Protein AF-A0A4Y5T3M4-F1 (afdb_monomer_lite)

Foldseek 3Di:
DKKKFWDDDPDPDDIDMDMDDDDPDDDDLVRVVVVCVVVVHPRDDDDPQPLVVLCVRQPVVPPVDHGHDNVRIDDPDPDDSVVSVDDDPVRLVVLVVVLLVVCVVVLQQDPVVSLVVCVVVVVVSNNCSCPPNCVPVSNVSSPVSNVVVVVVVVVVLDDLVVLLVQLQVCVVVVHDLVCSCVVNVHDSVSSVVSPPDDDDPPPPDPPPPPDDDDDD

pLDDT: mean 83.45, std 15.21, range [36.41, 97.31]

Sequence (216 aa):
MIFSVKIIFGHDKKAHWHVILLFDGKKSYEQVKELTDTINAPIPQKTANTKGLVRYLIHMDNPEKYQYKRDEIVCHSGADVGEYFALSSSSRRAVLWEIVEFIKENEIDNFSDFIGFCLETDNRDWFDVAMNHNTLAINKLLDSIYQKHKKDRDEKNGSFEEKVAKVKEMRSRGVKWAIIADTLGISLATAKRYFKIVGHLRAARDTAFFNKGDLL

Structure (mmCIF, N/CA/C/O backbone):
data_AF-A0A4Y5T3M4-F1
#
_entry.id   AF-A0A4Y5T3M4-F1
#
loop_
_atom_site.group_PDB
_atom_site.id
_atom_site.type_symbol
_atom_site.label_atom_id
_atom_site.label_alt_id
_atom_site.label_comp_id
_atom_site.label_asym_id
_atom_site.label_entity_id
_atom_site.label_seq_id
_atom_site.pdbx_PDB_ins_code
_atom_site.Cartn_x
_atom_site.Cartn_y
_atom_site.Cartn_z
_atom_site.occupancy
_atom_site.B_iso_or_equiv
_atom_site.auth_seq_id
_atom_site.auth_comp_id
_atom_site.auth_asym_id
_atom_site.auth_atom_id
_atom_site.pdbx_PDB_model_num
ATOM 1 N N . MET A 1 1 ? 19.433 -8.361 -16.944 1.00 65.56 1 MET A N 1
ATOM 2 C CA . MET A 1 1 ? 17.971 -8.537 -17.123 1.00 65.56 1 MET A CA 1
ATOM 3 C C . MET A 1 1 ? 17.512 -7.738 -18.343 1.00 65.56 1 MET A C 1
ATOM 5 O O . MET A 1 1 ? 18.131 -6.723 -18.639 1.00 65.56 1 MET A O 1
ATOM 9 N N . ILE A 1 2 ? 16.499 -8.182 -19.094 1.00 71.19 2 ILE A N 1
ATOM 10 C CA . ILE A 1 2 ? 16.029 -7.465 -20.300 1.00 71.19 2 ILE A CA 1
ATOM 11 C C . ILE A 1 2 ? 14.498 -7.410 -20.303 1.00 71.19 2 ILE A C 1
ATOM 13 O O . ILE A 1 2 ? 13.853 -8.435 -20.094 1.00 71.19 2 ILE A O 1
ATOM 17 N N . PHE A 1 3 ? 13.932 -6.236 -20.590 1.00 70.56 3 PHE A N 1
ATOM 18 C CA . PHE A 1 3 ? 12.515 -6.080 -20.936 1.00 70.56 3 PHE A CA 1
ATOM 19 C C . PHE A 1 3 ? 12.380 -5.733 -22.412 1.00 70.56 3 PHE A C 1
ATOM 21 O O . PHE A 1 3 ? 13.152 -4.930 -22.936 1.00 70.56 3 PHE A O 1
ATOM 28 N N . SER A 1 4 ? 11.380 -6.292 -23.082 1.00 71.69 4 SER A N 1
ATOM 29 C CA . SER A 1 4 ? 11.068 -5.941 -24.464 1.00 71.69 4 SER A CA 1
ATOM 30 C C . SER A 1 4 ? 9.568 -5.926 -24.690 1.00 71.69 4 SER A C 1
ATOM 32 O O . SER A 1 4 ? 8.882 -6.854 -24.279 1.00 71.69 4 SER A O 1
ATOM 34 N N . VAL A 1 5 ? 9.072 -4.921 -25.400 1.00 71.06 5 VAL A N 1
ATOM 35 C CA . VAL A 1 5 ? 7.702 -4.905 -25.920 1.00 71.06 5 VAL A CA 1
ATOM 36 C C . VAL A 1 5 ? 7.761 -4.672 -27.421 1.00 71.06 5 VAL A C 1
ATOM 38 O O . VAL A 1 5 ? 8.556 -3.856 -27.912 1.00 71.06 5 VAL A O 1
ATOM 41 N N . LYS A 1 6 ? 6.933 -5.401 -28.164 1.00 75.25 6 LYS A N 1
ATOM 42 C CA . LYS A 1 6 ? 6.730 -5.119 -29.580 1.00 75.25 6 LYS A CA 1
ATOM 43 C C . LYS A 1 6 ? 5.695 -4.017 -29.691 1.00 75.25 6 LYS A C 1
ATOM 45 O O . LYS A 1 6 ? 4.564 -4.195 -29.263 1.00 75.25 6 LYS A O 1
ATOM 50 N N . ILE A 1 7 ? 6.067 -2.911 -30.314 1.00 67.94 7 ILE A N 1
ATOM 51 C CA . ILE A 1 7 ? 5.154 -1.806 -30.564 1.00 67.94 7 ILE A CA 1
ATOM 52 C C . ILE A 1 7 ? 4.731 -1.865 -32.032 1.00 67.94 7 ILE A C 1
ATOM 54 O O . ILE A 1 7 ? 5.547 -1.739 -32.953 1.00 67.94 7 ILE A O 1
ATOM 58 N N . ILE A 1 8 ? 3.438 -2.103 -32.249 1.00 61.31 8 ILE A N 1
ATOM 59 C CA . ILE A 1 8 ? 2.814 -2.139 -33.573 1.00 61.31 8 ILE A CA 1
ATOM 60 C C . ILE A 1 8 ? 2.014 -0.849 -33.726 1.00 61.31 8 ILE A C 1
ATOM 62 O O . ILE A 1 8 ? 0.898 -0.727 -33.234 1.00 61.31 8 ILE A O 1
ATOM 66 N N . PHE A 1 9 ? 2.600 0.139 -34.397 1.00 61.78 9 PHE A N 1
ATOM 67 C CA . PHE A 1 9 ? 1.884 1.367 -34.724 1.00 61.78 9 PHE A CA 1
ATOM 68 C C . PHE A 1 9 ? 0.976 1.180 -35.947 1.00 61.78 9 PHE A C 1
ATOM 70 O O . PHE A 1 9 ? 1.255 0.367 -36.828 1.00 61.78 9 PHE A O 1
ATOM 77 N N . GLY A 1 10 ? -0.098 1.972 -36.000 1.00 53.22 10 GLY A N 1
ATOM 78 C CA . GLY A 1 10 ? -0.944 2.112 -37.184 1.00 53.22 10 GLY A CA 1
ATOM 79 C C . GLY A 1 10 ? -0.255 2.844 -38.346 1.00 53.22 10 GLY A C 1
ATOM 80 O O . GLY A 1 10 ? 0.820 3.419 -38.176 1.00 53.22 10 G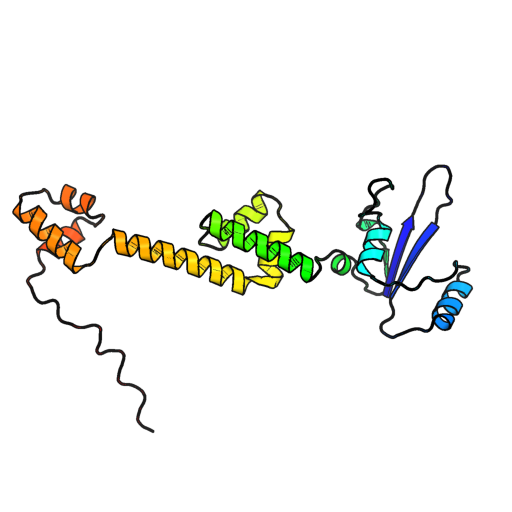LY A O 1
ATOM 81 N N . HIS A 1 11 ? -0.940 2.781 -39.494 1.00 44.28 11 HIS A N 1
ATOM 82 C CA . HIS A 1 11 ? -0.695 3.195 -40.894 1.00 44.28 11 HIS A CA 1
ATOM 83 C C . HIS A 1 11 ? 0.605 3.921 -41.339 1.00 44.28 11 HIS A C 1
ATOM 85 O O . HIS A 1 11 ? 1.000 3.720 -42.483 1.00 44.28 11 HIS A O 1
ATOM 91 N N . ASP A 1 12 ? 1.319 4.673 -40.494 1.00 60.19 12 ASP A N 1
ATOM 92 C CA . ASP A 1 12 ? 2.474 5.501 -40.900 1.00 60.19 12 ASP A CA 1
ATOM 93 C C . ASP A 1 12 ? 3.826 5.093 -40.284 1.00 60.19 12 ASP A C 1
ATOM 95 O O . ASP A 1 12 ? 4.878 5.576 -40.711 1.00 60.19 12 ASP A O 1
ATOM 99 N N . LYS A 1 13 ? 3.856 4.199 -39.284 1.00 72.56 13 LYS A N 1
ATOM 100 C CA . LYS A 1 13 ? 5.112 3.783 -38.626 1.00 72.56 13 LYS A CA 1
ATOM 101 C C . LYS A 1 13 ? 5.356 2.283 -38.735 1.00 72.56 13 LYS A C 1
ATOM 103 O O . LYS A 1 13 ? 4.487 1.472 -38.436 1.00 72.56 13 LYS A O 1
ATOM 108 N N . LYS A 1 14 ? 6.590 1.910 -39.098 1.00 80.31 14 LYS A N 1
ATOM 109 C CA . LYS A 1 14 ? 7.036 0.508 -39.099 1.00 80.31 14 LYS A CA 1
ATOM 110 C C . LYS A 1 14 ? 6.979 -0.066 -37.681 1.00 80.31 14 LYS A C 1
ATOM 112 O O . LYS A 1 14 ? 7.372 0.601 -36.719 1.00 80.31 14 LYS A O 1
ATOM 117 N N . ALA A 1 15 ? 6.537 -1.318 -37.573 1.00 83.94 15 ALA A N 1
ATOM 118 C CA . ALA A 1 15 ? 6.595 -2.067 -36.324 1.00 83.94 15 ALA A CA 1
ATOM 119 C C . ALA A 1 15 ? 8.046 -2.162 -35.832 1.00 83.94 15 ALA A C 1
ATOM 121 O O . ALA A 1 15 ? 8.957 -2.441 -36.615 1.00 83.94 15 ALA A O 1
ATOM 122 N N . HIS A 1 16 ? 8.258 -1.926 -34.542 1.00 86.19 16 HIS A N 1
ATOM 123 C CA . HIS A 1 16 ? 9.578 -1.967 -33.921 1.00 86.19 16 HIS A CA 1
ATOM 124 C C . HIS A 1 16 ? 9.481 -2.432 -32.472 1.00 86.19 16 HIS A C 1
ATOM 126 O O . HIS A 1 16 ? 8.400 -2.519 -31.892 1.00 86.19 16 HIS A O 1
ATOM 132 N N . TRP A 1 17 ? 10.631 -2.749 -31.893 1.00 87.81 17 TRP A N 1
ATOM 133 C CA . TRP A 1 17 ? 10.738 -3.174 -30.507 1.00 87.81 17 TRP A CA 1
ATOM 134 C C . TRP A 1 17 ? 11.325 -2.048 -29.674 1.00 87.81 17 TRP A C 1
ATOM 136 O O . TRP A 1 17 ? 12.325 -1.443 -30.061 1.00 87.81 17 TRP A O 1
ATOM 146 N N . HIS A 1 18 ? 10.730 -1.804 -28.512 1.00 89.12 18 HIS A N 1
ATOM 147 C CA . HIS A 1 18 ? 11.407 -1.076 -27.450 1.00 89.12 18 HIS A CA 1
ATOM 148 C C . HIS A 1 18 ? 12.023 -2.096 -26.501 1.00 89.12 18 HIS A C 1
ATOM 150 O O . HIS A 1 18 ? 11.324 -2.967 -25.982 1.00 89.12 18 HIS A O 1
ATOM 156 N N . VAL A 1 19 ? 13.336 -1.994 -26.306 1.00 90.00 19 VAL A N 1
ATOM 157 C CA . VAL A 1 19 ? 14.115 -2.913 -25.473 1.00 90.00 19 VAL A CA 1
ATOM 158 C C . VAL A 1 19 ? 14.810 -2.114 -24.379 1.00 90.00 19 VAL A C 1
ATOM 160 O O . VAL A 1 19 ? 15.502 -1.137 -24.659 1.00 90.00 19 VAL A O 1
ATOM 163 N N . ILE A 1 20 ? 14.626 -2.535 -23.131 1.00 90.75 20 ILE A N 1
ATOM 164 C CA . ILE A 1 20 ? 15.325 -2.002 -21.964 1.00 90.75 20 ILE A CA 1
ATOM 165 C C . ILE A 1 20 ? 16.352 -3.042 -21.536 1.00 90.75 20 ILE A C 1
ATOM 167 O O . ILE A 1 20 ? 16.001 -4.170 -21.188 1.00 90.75 20 ILE A O 1
ATOM 171 N N . LEU A 1 21 ? 17.620 -2.643 -21.538 1.00 90.25 21 LEU A N 1
ATOM 172 C CA . LEU A 1 21 ? 18.726 -3.459 -21.053 1.00 90.25 21 LEU A CA 1
ATOM 173 C C . LEU A 1 21 ? 19.055 -3.058 -19.614 1.00 90.25 21 LEU A C 1
ATOM 175 O O . LEU A 1 21 ? 19.353 -1.895 -19.340 1.00 90.25 21 LEU A O 1
ATOM 179 N N . LEU A 1 22 ? 19.011 -4.024 -18.701 1.00 88.81 22 LEU A N 1
ATOM 180 C CA . LEU A 1 22 ? 19.353 -3.848 -17.294 1.00 88.81 22 LEU A CA 1
ATOM 181 C C . LEU A 1 22 ? 20.603 -4.655 -16.973 1.00 88.81 22 LEU A C 1
ATOM 183 O O . LEU A 1 22 ? 20.673 -5.860 -17.233 1.00 88.81 22 LEU A O 1
ATOM 187 N N . PHE A 1 23 ? 21.576 -3.983 -16.374 1.00 88.81 23 PHE A N 1
ATOM 188 C CA . PHE A 1 23 ? 22.855 -4.560 -15.991 1.00 88.81 23 PHE A CA 1
ATOM 189 C C . PHE A 1 23 ? 23.035 -4.434 -14.480 1.00 88.81 23 PHE A C 1
ATOM 191 O O . PHE A 1 23 ? 22.759 -3.374 -13.922 1.00 88.81 23 PHE A O 1
ATOM 198 N N . ASP A 1 24 ? 23.548 -5.485 -13.843 1.00 85.31 24 ASP A N 1
ATOM 199 C CA . ASP A 1 24 ? 23.809 -5.490 -12.394 1.00 85.31 24 ASP A CA 1
ATOM 200 C C . ASP A 1 24 ? 24.944 -4.527 -12.015 1.00 85.31 24 ASP A C 1
ATOM 202 O O . ASP A 1 24 ? 24.994 -3.986 -10.913 1.00 85.31 24 ASP A O 1
ATOM 206 N N . GLY A 1 25 ? 25.860 -4.289 -12.956 1.00 86.31 25 GLY A N 1
ATOM 207 C CA . GLY A 1 25 ? 26.970 -3.356 -12.822 1.00 86.31 25 GLY A CA 1
ATOM 208 C C . GLY A 1 25 ? 26.892 -2.215 -13.829 1.00 86.31 25 GLY A C 1
ATOM 209 O O . GLY A 1 25 ? 26.239 -2.306 -14.870 1.00 86.31 25 GLY A O 1
ATOM 210 N N . LYS A 1 26 ? 27.628 -1.137 -13.542 1.00 88.31 26 LYS A N 1
ATOM 211 C CA . LYS A 1 26 ? 27.792 -0.025 -14.483 1.00 88.31 26 LYS A CA 1
ATOM 212 C C . LYS A 1 26 ? 28.391 -0.543 -15.794 1.00 88.31 26 LYS A C 1
ATOM 214 O O . LYS A 1 26 ? 29.398 -1.248 -15.781 1.00 88.31 26 LYS A O 1
ATOM 219 N N . LYS A 1 27 ? 27.787 -0.151 -16.911 1.00 92.00 27 LYS A N 1
ATOM 220 C CA . LYS A 1 27 ? 28.333 -0.342 -18.257 1.00 92.00 27 LYS A CA 1
ATOM 221 C C . LYS A 1 27 ? 28.709 1.006 -18.849 1.00 92.00 27 LYS A C 1
ATOM 223 O O . LYS A 1 27 ? 27.999 1.990 -18.627 1.00 92.00 27 LYS A O 1
ATOM 228 N N . SER A 1 28 ? 29.827 1.050 -19.569 1.00 93.50 28 SER A N 1
ATOM 229 C CA . SER A 1 28 ? 30.167 2.218 -20.381 1.00 93.50 28 SER A CA 1
ATOM 230 C C . SER A 1 28 ? 29.242 2.294 -21.597 1.00 93.50 28 SER A C 1
ATOM 232 O O . SER A 1 28 ? 28.596 1.310 -21.967 1.00 93.50 28 SER A O 1
ATOM 234 N N . TYR A 1 29 ? 29.163 3.469 -22.217 1.00 93.75 29 TYR A N 1
ATOM 235 C CA . TYR A 1 29 ? 28.371 3.645 -23.431 1.00 93.75 29 TYR A CA 1
ATOM 236 C C . TYR A 1 29 ? 28.876 2.733 -24.557 1.00 93.75 29 TYR A C 1
ATOM 238 O O . TYR A 1 29 ? 28.074 2.113 -25.244 1.00 93.75 29 TYR A O 1
ATOM 246 N N . GLU A 1 30 ? 30.192 2.585 -24.685 1.00 95.25 30 GLU A N 1
ATOM 247 C CA . GLU A 1 30 ? 30.863 1.778 -25.706 1.00 95.25 30 GLU A CA 1
ATOM 248 C C . GLU A 1 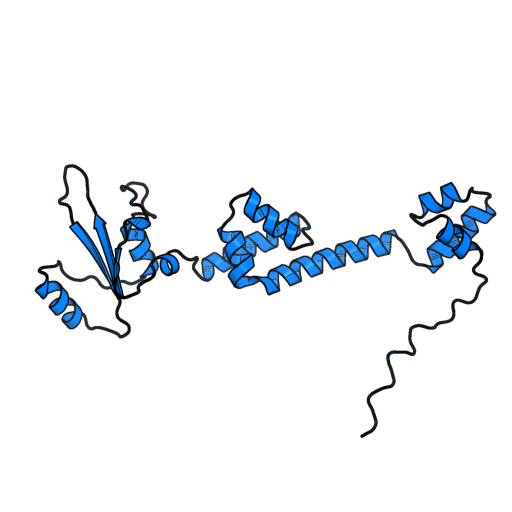30 ? 30.514 0.296 -25.555 1.00 95.25 30 GLU A C 1
ATOM 250 O O . GLU A 1 30 ? 30.169 -0.345 -26.541 1.00 95.25 30 GLU A O 1
ATOM 255 N N . GLN A 1 31 ? 30.504 -0.226 -24.322 1.00 93.88 31 GLN A N 1
ATOM 256 C CA . GLN A 1 31 ? 30.110 -1.614 -24.048 1.00 93.88 31 GLN A CA 1
ATOM 257 C C . GLN A 1 31 ? 28.657 -1.895 -24.450 1.00 93.88 31 GLN A C 1
ATOM 259 O O . GLN A 1 31 ? 28.336 -2.974 -24.942 1.00 93.88 31 GLN A O 1
ATOM 264 N N . VAL A 1 32 ? 27.757 -0.934 -24.222 1.00 94.00 32 VAL A N 1
ATOM 265 C CA . VAL A 1 32 ? 26.355 -1.068 -24.641 1.00 94.00 32 VAL A CA 1
ATOM 266 C C . VAL A 1 32 ? 26.225 -0.876 -26.152 1.00 94.00 32 VAL A C 1
ATOM 268 O O . VAL A 1 32 ? 25.438 -1.577 -26.782 1.00 94.00 32 VAL A O 1
ATOM 271 N N . LYS A 1 33 ? 27.009 0.033 -26.739 1.00 94.62 33 LYS A N 1
ATOM 272 C CA . LYS A 1 33 ? 27.020 0.301 -28.175 1.00 94.62 33 LYS A CA 1
ATOM 273 C C . LYS A 1 33 ? 27.484 -0.910 -28.975 1.00 94.62 33 LYS A C 1
ATOM 275 O O . LYS A 1 33 ? 26.833 -1.253 -29.954 1.00 94.62 33 LYS A O 1
ATOM 280 N N . GLU A 1 34 ? 28.544 -1.577 -28.533 1.00 94.75 34 GLU A N 1
ATOM 281 C CA . GLU A 1 34 ? 29.024 -2.818 -29.141 1.00 94.75 34 GLU A CA 1
ATOM 282 C C . GLU A 1 34 ? 27.895 -3.854 -29.196 1.00 94.75 34 GLU A C 1
ATOM 284 O O . GLU A 1 34 ? 27.584 -4.380 -30.261 1.00 94.75 34 GLU A O 1
ATOM 289 N N . LEU A 1 35 ? 27.185 -4.052 -28.080 1.00 91.88 35 LEU A N 1
ATOM 290 C CA . LEU A 1 35 ? 26.028 -4.944 -28.033 1.00 91.88 35 LEU A CA 1
ATOM 291 C C . LEU A 1 35 ? 24.919 -4.511 -29.004 1.00 91.88 35 LEU A C 1
ATOM 293 O O . LEU A 1 35 ? 24.405 -5.349 -29.740 1.00 91.88 35 LEU A O 1
ATOM 297 N N . THR A 1 36 ? 24.541 -3.231 -29.042 1.00 92.94 36 THR A N 1
ATOM 298 C CA . THR A 1 36 ? 23.491 -2.769 -29.966 1.00 92.94 36 THR A CA 1
ATOM 299 C C . THR A 1 36 ? 23.905 -2.875 -31.431 1.00 92.94 36 THR A C 1
ATOM 301 O O . THR A 1 36 ? 23.067 -3.199 -32.270 1.00 92.94 36 THR A O 1
ATOM 304 N N . ASP A 1 37 ? 25.186 -2.680 -31.743 1.00 93.94 37 ASP A N 1
ATOM 305 C CA . ASP A 1 37 ? 25.703 -2.791 -33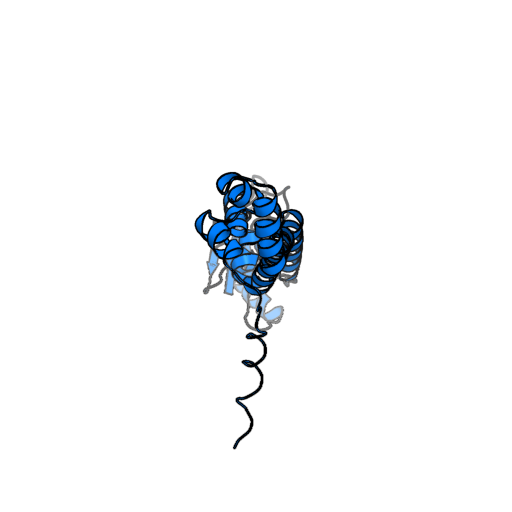.106 1.00 93.94 37 ASP A CA 1
ATOM 306 C C . ASP A 1 37 ? 25.631 -4.250 -33.599 1.00 93.94 37 ASP A C 1
ATOM 308 O O . ASP A 1 37 ? 25.243 -4.480 -34.743 1.00 93.94 37 ASP A O 1
ATOM 312 N N . THR A 1 38 ? 25.876 -5.250 -32.732 1.00 93.69 38 THR A N 1
ATOM 313 C CA . THR A 1 38 ? 25.766 -6.683 -33.109 1.00 93.69 38 THR A CA 1
ATOM 314 C C . THR A 1 38 ? 24.369 -7.097 -33.578 1.00 93.69 38 THR A C 1
ATOM 316 O O . THR A 1 38 ? 24.231 -8.038 -34.359 1.00 93.69 38 THR A O 1
ATOM 319 N N . ILE A 1 39 ? 23.331 -6.388 -33.130 1.00 88.75 39 ILE A N 1
ATOM 320 C CA . ILE A 1 39 ? 21.931 -6.640 -33.497 1.00 88.75 39 ILE A CA 1
ATOM 321 C C . ILE A 1 39 ? 21.380 -5.594 -34.473 1.00 88.75 39 ILE A C 1
ATOM 323 O O . ILE A 1 39 ? 20.173 -5.559 -34.711 1.00 88.75 39 ILE A O 1
ATOM 327 N N . ASN A 1 40 ? 22.245 -4.741 -35.037 1.00 90.88 40 ASN A N 1
ATOM 328 C CA . ASN A 1 40 ? 21.872 -3.618 -35.902 1.00 90.88 40 ASN A CA 1
ATOM 329 C C . ASN A 1 40 ? 20.804 -2.700 -35.271 1.00 90.88 40 ASN A C 1
ATOM 331 O O . ASN A 1 40 ? 19.916 -2.189 -35.960 1.00 90.88 40 ASN A O 1
ATOM 335 N N . ALA A 1 41 ? 20.857 -2.517 -33.950 1.00 90.06 41 ALA A N 1
ATOM 336 C CA . ALA A 1 41 ? 19.940 -1.643 -33.234 1.00 90.06 41 ALA A CA 1
ATOM 337 C C . ALA A 1 41 ? 20.370 -0.166 -33.338 1.00 90.06 41 ALA A C 1
ATOM 339 O O . ALA A 1 41 ? 21.547 0.138 -33.540 1.00 90.06 41 ALA A O 1
ATOM 340 N N . PRO A 1 42 ? 19.425 0.779 -33.174 1.00 89.12 42 PRO A N 1
ATOM 341 C CA . PRO A 1 42 ? 19.741 2.200 -33.088 1.00 89.12 42 PRO A CA 1
ATOM 342 C C . PRO A 1 42 ? 20.649 2.547 -31.900 1.00 89.12 42 PRO A C 1
ATOM 344 O O . PRO A 1 42 ? 20.798 1.775 -30.954 1.00 89.12 42 PRO A O 1
ATOM 347 N N . ILE A 1 43 ? 21.188 3.769 -31.930 1.00 91.75 43 ILE A N 1
ATOM 348 C CA . ILE A 1 43 ? 22.056 4.342 -30.891 1.00 91.75 43 ILE A CA 1
ATOM 349 C C . ILE A 1 43 ? 21.433 4.149 -29.492 1.00 91.75 43 ILE A C 1
ATOM 351 O O . ILE A 1 43 ? 20.337 4.673 -29.244 1.00 91.75 43 ILE A O 1
ATOM 355 N N . PRO A 1 44 ? 22.122 3.466 -28.555 1.00 92.06 44 PRO A N 1
ATOM 356 C CA . PRO A 1 44 ? 21.585 3.211 -27.225 1.00 92.06 44 PRO A CA 1
ATOM 357 C C . PRO A 1 44 ? 21.409 4.510 -26.439 1.00 92.06 44 PRO A C 1
ATOM 359 O O . PRO A 1 44 ? 22.245 5.412 -26.492 1.00 92.06 44 PRO A O 1
ATOM 362 N N . GLN A 1 45 ? 20.326 4.590 -25.666 1.00 91.25 45 GLN A N 1
ATOM 363 C CA . GLN A 1 45 ? 20.009 5.748 -24.830 1.00 91.25 45 GLN A CA 1
ATOM 364 C C . GLN A 1 45 ? 20.173 5.399 -23.352 1.00 91.25 45 GLN A C 1
ATOM 366 O O . GLN A 1 45 ? 19.657 4.386 -22.872 1.00 91.25 45 GLN A O 1
ATOM 371 N N . LYS A 1 46 ? 20.876 6.255 -22.603 1.00 88.62 46 LYS A N 1
ATOM 372 C CA . LYS A 1 46 ? 21.018 6.082 -21.156 1.00 88.62 46 LYS A CA 1
ATOM 373 C C . LYS A 1 46 ? 19.682 6.358 -20.470 1.00 88.62 46 LYS A C 1
ATOM 375 O O . LYS A 1 46 ? 19.086 7.415 -20.647 1.00 88.62 46 LYS A O 1
ATOM 380 N N . THR A 1 47 ? 19.248 5.424 -19.632 1.00 83.75 47 THR A N 1
ATOM 381 C CA . THR A 1 47 ? 18.009 5.566 -18.862 1.00 83.75 47 THR A CA 1
ATOM 382 C C . THR A 1 47 ? 18.273 6.320 -17.561 1.00 83.75 47 THR A C 1
ATOM 384 O O . THR A 1 47 ? 19.147 5.930 -16.788 1.00 83.75 47 THR A O 1
ATOM 387 N N . ALA A 1 48 ? 17.519 7.394 -17.308 1.00 80.19 48 ALA A N 1
ATOM 388 C CA . ALA A 1 48 ? 17.580 8.138 -16.046 1.00 80.19 48 ALA A CA 1
ATOM 389 C C . ALA A 1 48 ? 16.688 7.519 -14.954 1.00 80.19 48 ALA A C 1
ATOM 391 O O . ALA A 1 48 ? 17.063 7.497 -13.786 1.00 80.19 48 ALA A O 1
ATOM 392 N N . ASN A 1 49 ? 15.517 6.999 -15.337 1.00 84.25 49 ASN A N 1
ATOM 393 C CA . ASN A 1 49 ? 14.561 6.362 -14.435 1.00 84.25 49 ASN A CA 1
ATOM 394 C C . ASN A 1 49 ? 13.960 5.115 -15.097 1.00 84.25 49 ASN A C 1
ATOM 396 O O . ASN A 1 49 ? 13.163 5.218 -16.030 1.00 84.25 49 ASN A O 1
ATOM 400 N N . THR A 1 50 ? 14.324 3.940 -14.587 1.00 85.38 50 THR A N 1
ATOM 401 C CA . THR A 1 50 ? 13.870 2.655 -15.129 1.00 85.38 50 THR A CA 1
ATOM 402 C C . THR A 1 50 ? 12.359 2.462 -15.012 1.00 85.38 50 THR A C 1
ATOM 404 O O . THR A 1 50 ? 11.746 1.989 -15.964 1.00 85.38 50 THR A O 1
ATOM 407 N N . LYS A 1 51 ? 11.730 2.880 -13.901 1.00 85.19 51 LYS A N 1
ATOM 408 C CA . LYS A 1 51 ? 10.268 2.766 -13.733 1.00 85.19 51 LYS A CA 1
ATOM 409 C C . LYS A 1 51 ? 9.522 3.582 -14.784 1.00 85.19 51 LYS A C 1
ATOM 411 O O . LYS A 1 51 ? 8.585 3.087 -15.401 1.00 85.19 51 LYS A O 1
ATOM 416 N N . GLY A 1 52 ? 9.975 4.813 -15.024 1.00 84.12 52 GLY A N 1
ATOM 417 C CA . GLY A 1 52 ? 9.408 5.667 -16.069 1.00 84.12 52 GLY A CA 1
ATOM 418 C C . GLY A 1 52 ? 9.515 5.027 -17.454 1.00 84.12 52 GLY A C 1
ATOM 419 O O . GLY A 1 52 ? 8.557 5.054 -18.220 1.00 84.12 52 GLY A O 1
ATOM 420 N N . LEU A 1 53 ? 10.645 4.380 -17.756 1.00 87.50 53 LEU A N 1
ATOM 421 C CA . LEU A 1 53 ? 10.843 3.735 -19.052 1.00 87.50 53 LEU A CA 1
ATOM 422 C C . LEU A 1 53 ? 9.982 2.476 -19.233 1.00 87.50 53 LEU A C 1
ATOM 424 O O . LEU A 1 53 ? 9.444 2.269 -20.315 1.00 87.50 53 LEU A O 1
ATOM 428 N N . VAL A 1 54 ? 9.796 1.669 -18.183 1.00 89.38 54 VAL A N 1
ATOM 429 C CA . VAL A 1 54 ? 8.882 0.512 -18.222 1.00 89.38 54 VAL A CA 1
ATOM 430 C C . VAL A 1 54 ? 7.436 0.962 -18.457 1.00 89.38 54 VAL A C 1
ATOM 432 O O . VAL A 1 54 ? 6.742 0.382 -19.286 1.00 89.38 54 VAL A O 1
ATOM 435 N N . ARG A 1 55 ? 6.986 2.046 -17.813 1.00 87.69 55 ARG A N 1
ATOM 436 C CA . ARG A 1 55 ? 5.659 2.642 -18.071 1.00 87.69 55 ARG A CA 1
ATOM 437 C C . ARG A 1 55 ? 5.541 3.214 -19.484 1.00 87.69 55 ARG A C 1
ATOM 439 O O . ARG A 1 55 ? 4.483 3.113 -20.106 1.00 87.69 55 ARG A O 1
ATOM 446 N N . TYR A 1 56 ? 6.636 3.765 -20.011 1.00 87.56 56 TYR A N 1
ATOM 447 C CA . TYR A 1 56 ? 6.709 4.259 -21.383 1.00 87.56 56 TYR A CA 1
ATOM 448 C C . TYR A 1 56 ? 6.521 3.147 -22.423 1.00 87.56 56 TYR A C 1
ATOM 450 O O . TYR A 1 56 ? 5.889 3.412 -23.443 1.00 87.56 56 TYR A O 1
ATOM 458 N N . LEU A 1 57 ? 6.987 1.914 -22.161 1.00 88.06 57 LEU A N 1
ATOM 459 C CA . LEU A 1 57 ? 6.797 0.761 -23.061 1.00 88.06 57 LEU A CA 1
ATOM 460 C C . LEU A 1 57 ? 5.327 0.551 -23.443 1.00 88.06 57 LEU A C 1
ATOM 462 O O . LEU A 1 57 ? 5.034 0.162 -24.568 1.00 88.06 57 LEU A O 1
ATOM 466 N N . ILE A 1 58 ? 4.417 0.847 -22.516 1.00 87.88 58 ILE A N 1
ATOM 467 C CA . ILE A 1 58 ? 2.975 0.684 -22.710 1.00 87.88 58 ILE A CA 1
ATOM 468 C C . ILE A 1 58 ? 2.220 2.005 -22.885 1.00 87.88 58 ILE A C 1
ATOM 470 O O . ILE A 1 58 ? 0.995 2.014 -22.928 1.00 87.88 58 ILE A O 1
ATOM 474 N N . HIS A 1 59 ? 2.951 3.117 -22.995 1.00 87.06 59 HIS A N 1
ATOM 475 C CA . HIS A 1 59 ? 2.421 4.479 -23.094 1.00 87.06 59 HIS A CA 1
ATOM 476 C C . HIS A 1 59 ? 1.500 4.920 -21.945 1.00 87.06 59 HIS A C 1
ATOM 478 O O . HIS A 1 59 ? 0.726 5.858 -22.119 1.00 87.06 59 HIS A O 1
ATOM 484 N N . MET A 1 60 ? 1.657 4.332 -20.755 1.00 84.62 60 MET A N 1
ATOM 485 C CA . MET A 1 60 ? 0.770 4.538 -19.600 1.00 84.62 60 MET A CA 1
ATOM 486 C C . MET A 1 60 ? 0.557 6.012 -19.215 1.00 84.62 60 MET A C 1
ATOM 488 O O . MET A 1 60 ? -0.503 6.381 -18.727 1.00 84.62 60 MET A O 1
ATOM 492 N N . ASP A 1 61 ? 1.584 6.843 -19.402 1.00 83.12 61 ASP A N 1
ATOM 493 C CA . ASP A 1 61 ? 1.596 8.261 -19.021 1.00 83.12 61 ASP A CA 1
ATOM 494 C C . ASP A 1 61 ? 1.237 9.219 -20.170 1.00 83.12 61 ASP A C 1
ATOM 496 O O . ASP A 1 61 ? 1.274 10.434 -19.992 1.00 83.12 61 ASP A O 1
ATOM 500 N N . ASN A 1 62 ? 0.941 8.705 -21.369 1.00 84.88 62 ASN A N 1
ATOM 501 C CA . ASN A 1 62 ? 0.622 9.528 -22.535 1.00 84.88 62 ASN A CA 1
ATOM 502 C C . ASN A 1 62 ? -0.702 9.074 -23.175 1.00 84.88 62 ASN A C 1
ATOM 504 O O . ASN A 1 62 ? -0.677 8.197 -24.043 1.00 84.88 62 ASN A O 1
ATOM 508 N N . PRO A 1 63 ? -1.841 9.677 -22.782 1.00 86.25 63 PRO A N 1
ATOM 509 C CA . PRO A 1 63 ? -3.169 9.247 -23.219 1.00 86.25 63 PRO A CA 1
ATOM 510 C C . PRO A 1 63 ? -3.431 9.471 -24.715 1.00 86.25 63 PRO A C 1
ATOM 512 O O . PRO A 1 63 ? -4.325 8.844 -25.272 1.00 86.25 63 PRO A O 1
ATOM 515 N N . GLU A 1 64 ? -2.650 10.324 -25.385 1.00 86.38 64 GLU A N 1
ATOM 516 C CA . GLU A 1 64 ? -2.775 10.573 -26.829 1.00 86.38 64 GLU A CA 1
ATOM 517 C C . GLU A 1 64 ? -2.209 9.422 -27.677 1.00 86.38 64 GLU A C 1
ATOM 519 O O . GLU A 1 64 ? -2.479 9.326 -28.876 1.00 86.38 64 GLU A O 1
ATOM 524 N N . LYS A 1 65 ? -1.401 8.539 -27.076 1.00 83.56 65 LYS A N 1
ATOM 525 C CA . LYS A 1 65 ? -0.833 7.366 -27.745 1.00 83.56 65 LYS A CA 1
ATOM 526 C C . LYS A 1 65 ? -1.661 6.118 -27.463 1.00 83.56 65 LYS A C 1
ATOM 528 O O . LYS A 1 65 ? -2.269 5.972 -26.405 1.00 83.56 65 LYS A O 1
ATOM 533 N N . TYR A 1 66 ? -1.593 5.165 -28.393 1.00 83.50 66 TYR A N 1
ATOM 534 C CA . TYR A 1 66 ? -2.162 3.833 -28.199 1.00 83.50 66 TYR A CA 1
ATOM 535 C C . TYR A 1 66 ? -1.598 3.178 -26.929 1.00 83.50 66 TYR A C 1
ATOM 537 O O . TYR A 1 66 ? -0.376 3.065 -26.790 1.00 83.50 66 TYR A O 1
ATOM 545 N N . GLN A 1 67 ? -2.492 2.761 -26.032 1.00 85.12 67 GLN A N 1
ATOM 546 C CA . GLN A 1 67 ? -2.166 2.137 -24.751 1.00 85.12 67 GLN A CA 1
ATO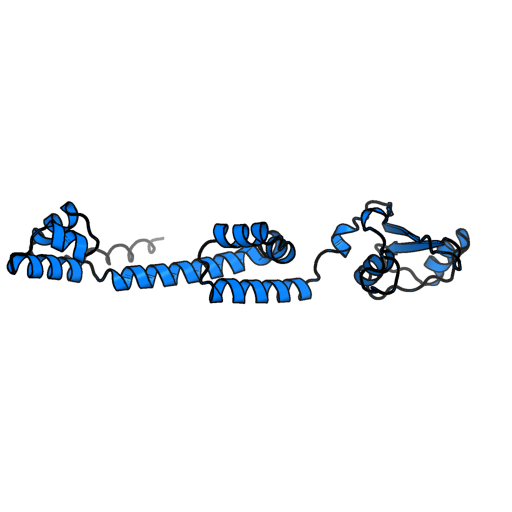M 547 C C . GLN A 1 67 ? -1.977 0.632 -24.944 1.00 85.12 67 GLN A C 1
ATOM 549 O O . GLN A 1 67 ? -2.926 -0.072 -25.289 1.00 85.12 67 GLN A O 1
ATOM 554 N N . TYR A 1 68 ? -0.761 0.136 -24.721 1.00 87.31 68 TYR A N 1
ATOM 555 C CA . TYR A 1 68 ? -0.496 -1.304 -24.768 1.00 87.31 68 TYR A CA 1
ATOM 556 C C . TYR A 1 68 ? -0.814 -1.947 -23.423 1.00 87.31 68 TYR A C 1
ATOM 558 O O . TYR A 1 68 ? -0.806 -1.293 -22.376 1.00 87.31 68 TYR A O 1
ATOM 566 N N . LYS A 1 69 ? -1.096 -3.247 -23.430 1.00 85.06 69 LYS A N 1
ATOM 567 C CA . LYS A 1 69 ? -1.353 -3.969 -22.188 1.00 85.06 69 LYS A CA 1
ATOM 568 C C . LYS A 1 69 ? -0.045 -4.355 -21.494 1.00 85.06 69 LYS A C 1
ATOM 570 O O . LYS A 1 69 ? 1.001 -4.507 -22.120 1.00 85.06 69 LYS A O 1
ATOM 575 N N . ARG A 1 70 ? -0.100 -4.526 -20.169 1.00 87.12 70 ARG A N 1
ATOM 576 C CA . ARG A 1 70 ? 1.069 -4.918 -19.358 1.00 87.12 70 ARG A CA 1
ATOM 577 C C . ARG A 1 70 ? 1.593 -6.315 -19.709 1.00 87.12 70 ARG A C 1
ATOM 579 O O . ARG A 1 70 ? 2.796 -6.529 -19.637 1.00 87.12 70 ARG A O 1
ATOM 586 N N . ASP A 1 71 ? 0.707 -7.235 -20.084 1.00 85.31 71 ASP A N 1
ATOM 587 C CA . ASP A 1 71 ? 1.026 -8.615 -20.479 1.00 85.31 71 ASP A CA 1
ATOM 588 C C . ASP A 1 71 ? 1.743 -8.711 -21.837 1.00 85.31 71 ASP A C 1
ATOM 590 O O . ASP A 1 71 ? 2.334 -9.742 -22.147 1.00 85.31 71 ASP A O 1
ATOM 594 N N . GLU A 1 72 ? 1.768 -7.628 -22.619 1.00 87.06 72 GLU A N 1
ATOM 595 C CA . GLU A 1 72 ? 2.564 -7.535 -23.847 1.00 87.06 72 GLU A CA 1
ATOM 596 C C . GLU A 1 72 ? 4.055 -7.257 -23.571 1.00 87.06 72 GLU A C 1
ATOM 598 O O . GLU A 1 72 ? 4.889 -7.396 -24.473 1.00 87.06 72 GLU A O 1
ATOM 603 N N . ILE A 1 73 ? 4.424 -6.889 -22.335 1.00 90.06 73 ILE A N 1
ATOM 604 C CA . ILE A 1 73 ? 5.829 -6.751 -21.937 1.00 90.06 73 ILE A CA 1
ATOM 605 C C . ILE A 1 73 ? 6.426 -8.145 -21.736 1.00 90.06 73 ILE A C 1
ATOM 607 O O . ILE A 1 73 ? 6.117 -8.857 -20.782 1.00 90.06 73 ILE A O 1
ATOM 611 N N . VAL A 1 74 ? 7.364 -8.505 -22.607 1.00 90.38 74 VAL A N 1
ATOM 612 C CA . VAL A 1 74 ? 8.136 -9.740 -22.500 1.00 90.38 74 VAL A CA 1
ATOM 613 C C . VAL A 1 74 ? 9.344 -9.498 -21.603 1.00 90.38 74 VAL A C 1
ATOM 615 O O . VAL A 1 74 ? 10.205 -8.658 -21.892 1.00 90.38 74 VAL A O 1
ATOM 618 N N . CYS A 1 75 ? 9.407 -10.257 -20.514 1.00 89.31 75 CYS A N 1
ATOM 619 C CA . CYS A 1 75 ? 10.494 -10.214 -19.549 1.00 89.31 75 CYS A CA 1
ATOM 620 C C . CYS A 1 75 ? 11.471 -11.366 -19.795 1.00 89.31 75 CYS A C 1
ATOM 622 O O . CYS A 1 75 ? 11.056 -12.511 -19.963 1.00 89.31 75 CYS A O 1
ATOM 624 N N . HIS A 1 76 ? 12.771 -11.078 -19.785 1.00 87.62 76 HIS A N 1
ATOM 625 C CA . HIS A 1 76 ? 13.830 -12.069 -19.992 1.00 87.62 76 HIS A CA 1
ATOM 626 C C . HIS A 1 76 ? 14.768 -12.140 -18.789 1.00 87.62 76 HIS A C 1
ATOM 628 O O . HIS A 1 76 ? 14.932 -11.171 -18.045 1.00 87.62 76 HIS A O 1
ATOM 634 N N . SER A 1 77 ? 15.452 -13.278 -18.642 1.00 86.56 77 SER A N 1
ATOM 635 C CA . SER A 1 77 ? 16.486 -13.490 -17.615 1.00 86.56 77 SER A CA 1
ATOM 636 C C . SER A 1 77 ? 15.991 -13.240 -16.181 1.00 86.56 77 SER A C 1
ATOM 638 O O . SER A 1 77 ? 16.712 -12.650 -15.380 1.00 86.56 77 SER A O 1
ATOM 640 N N . GLY A 1 78 ? 14.756 -13.655 -15.879 1.00 82.38 78 GLY A N 1
ATOM 641 C CA . GLY A 1 78 ? 14.167 -13.550 -14.539 1.00 82.38 78 GLY A CA 1
ATOM 642 C C . GLY A 1 78 ? 13.711 -12.146 -14.136 1.00 82.38 78 GLY A C 1
ATOM 643 O O . GLY A 1 78 ? 13.436 -11.925 -12.964 1.00 82.38 78 GLY A O 1
ATOM 644 N N . ALA A 1 79 ? 13.646 -11.198 -15.075 1.00 83.31 79 ALA A N 1
ATOM 645 C CA . ALA A 1 79 ? 13.122 -9.869 -14.790 1.00 83.31 79 ALA A CA 1
ATOM 646 C C . ALA A 1 79 ? 11.625 -9.939 -14.431 1.00 83.31 79 ALA A C 1
ATOM 648 O O . ALA A 1 79 ? 10.860 -10.586 -15.146 1.00 83.31 79 ALA A O 1
ATOM 649 N N . ASP A 1 80 ? 11.207 -9.248 -13.371 1.00 84.62 80 ASP A N 1
ATOM 650 C CA . ASP A 1 80 ? 9.797 -9.103 -13.000 1.00 84.62 80 ASP A CA 1
ATOM 651 C C . ASP A 1 80 ? 9.338 -7.666 -13.266 1.00 84.62 80 ASP A C 1
ATOM 653 O O . ASP A 1 80 ? 9.812 -6.710 -12.651 1.00 84.62 80 ASP A O 1
ATOM 657 N N . VAL A 1 81 ? 8.415 -7.494 -14.214 1.00 84.81 81 VAL A N 1
ATOM 658 C CA . VAL A 1 81 ? 7.879 -6.174 -14.562 1.00 84.81 81 VAL A CA 1
ATOM 659 C C . VAL A 1 81 ? 6.985 -5.596 -13.458 1.00 84.81 81 VAL A C 1
ATOM 661 O O . VAL A 1 81 ? 6.848 -4.374 -13.360 1.00 84.81 81 VAL A O 1
ATOM 664 N N . GLY A 1 82 ? 6.400 -6.443 -12.602 1.00 81.62 82 GLY A N 1
ATOM 665 C CA . GLY A 1 82 ? 5.517 -6.034 -11.510 1.00 81.62 82 GLY A CA 1
ATOM 666 C C . GLY A 1 82 ? 6.187 -5.050 -10.551 1.00 81.62 82 GLY A C 1
ATOM 667 O O . GLY A 1 82 ? 5.597 -4.025 -10.200 1.00 81.62 82 GLY A O 1
ATOM 668 N N . GLU A 1 83 ? 7.462 -5.274 -10.228 1.00 80.44 83 GLU A N 1
ATOM 669 C CA . GLU A 1 83 ? 8.257 -4.400 -9.351 1.00 80.44 83 GLU A CA 1
ATOM 670 C C . GLU A 1 83 ? 8.379 -2.958 -9.875 1.00 80.44 83 GLU A C 1
ATOM 672 O O . GLU A 1 83 ? 8.484 -1.987 -9.110 1.00 80.44 83 GLU A O 1
ATOM 677 N N . TYR A 1 84 ? 8.341 -2.790 -11.199 1.00 80.06 84 TYR A N 1
ATOM 678 C CA . TYR A 1 84 ? 8.472 -1.489 -11.851 1.00 80.06 84 TYR A CA 1
ATOM 679 C C . TYR A 1 84 ? 7.153 -0.719 -11.903 1.00 80.06 84 TYR A C 1
ATOM 681 O O . TYR A 1 84 ? 7.179 0.510 -12.003 1.00 80.06 84 TYR A O 1
ATOM 689 N N . PHE A 1 85 ? 6.024 -1.418 -11.764 1.00 78.88 85 PHE A N 1
ATOM 690 C CA . PHE A 1 85 ? 4.702 -0.818 -11.588 1.00 78.88 85 PHE A CA 1
ATOM 691 C C . PHE A 1 85 ? 4.337 -0.582 -10.121 1.00 78.88 85 PHE A C 1
ATOM 693 O O . PHE A 1 85 ? 3.439 0.214 -9.856 1.00 78.88 85 PHE A O 1
ATOM 700 N N . ALA A 1 86 ? 5.035 -1.218 -9.175 1.00 76.19 86 ALA A N 1
ATOM 701 C CA . ALA A 1 86 ? 4.825 -0.980 -7.752 1.00 76.19 86 ALA A CA 1
ATOM 702 C C . ALA A 1 86 ? 5.017 0.505 -7.401 1.00 76.19 86 ALA A C 1
ATOM 704 O O . ALA A 1 86 ? 5.922 1.175 -7.930 1.00 76.19 86 ALA A O 1
ATOM 705 N N . LEU A 1 87 ? 4.200 1.006 -6.468 1.00 69.88 87 LEU A N 1
ATOM 706 C CA . LEU A 1 87 ? 4.252 2.389 -5.998 1.00 69.88 87 LEU A CA 1
ATOM 707 C C . LEU A 1 87 ? 5.682 2.776 -5.599 1.00 69.88 87 LEU A C 1
ATOM 709 O O . LEU A 1 87 ? 6.456 1.982 -5.056 1.00 69.88 87 LEU A O 1
ATOM 713 N N . SER A 1 88 ? 6.071 4.016 -5.885 1.00 70.62 88 SER A N 1
ATOM 714 C CA . SER A 1 88 ? 7.330 4.553 -5.366 1.00 70.62 88 SER A CA 1
ATOM 715 C C . SER A 1 88 ? 7.229 4.773 -3.850 1.00 70.62 88 SER A C 1
ATOM 717 O O . SER A 1 88 ? 6.132 4.898 -3.309 1.00 70.62 88 SER A O 1
ATOM 719 N N . SER A 1 89 ? 8.360 4.866 -3.143 1.00 68.00 89 SER A N 1
ATOM 720 C CA . SER A 1 89 ? 8.348 5.145 -1.698 1.00 68.00 89 SER A CA 1
ATOM 721 C C . SER A 1 89 ? 7.642 6.460 -1.346 1.00 68.00 89 SER A C 1
ATOM 723 O O . SER A 1 89 ? 6.989 6.533 -0.307 1.00 68.00 89 SER A O 1
ATOM 725 N N . SER A 1 90 ? 7.746 7.485 -2.200 1.00 64.94 90 SER A N 1
ATOM 726 C CA . SER A 1 90 ? 7.033 8.754 -2.023 1.00 64.94 90 SER A CA 1
ATOM 727 C C . SER A 1 90 ? 5.536 8.605 -2.294 1.00 64.94 90 SER A C 1
ATOM 729 O O . SER A 1 90 ? 4.736 9.104 -1.510 1.00 64.94 90 SER A O 1
ATOM 731 N N . SER A 1 91 ? 5.149 7.851 -3.327 1.00 78.38 91 SER A N 1
ATOM 732 C CA . SER A 1 91 ? 3.739 7.540 -3.611 1.00 78.38 91 SER A CA 1
ATOM 733 C C . SER A 1 91 ? 3.091 6.762 -2.463 1.00 78.38 91 SER A C 1
ATOM 735 O O . SER A 1 91 ? 2.003 7.114 -2.029 1.00 78.38 91 SER A O 1
ATOM 737 N N . ARG A 1 92 ? 3.792 5.779 -1.880 1.00 86.31 92 ARG A N 1
ATOM 738 C CA . ARG A 1 92 ? 3.304 5.052 -0.695 1.00 86.31 92 ARG A CA 1
ATOM 739 C C . ARG A 1 92 ? 3.098 5.958 0.515 1.00 86.31 92 ARG A C 1
ATOM 741 O O . ARG A 1 92 ? 2.184 5.732 1.295 1.00 86.31 92 ARG A O 1
ATOM 748 N N . ARG A 1 93 ? 3.942 6.983 0.691 1.00 85.94 93 ARG A N 1
ATOM 749 C CA . ARG A 1 93 ? 3.783 7.950 1.787 1.00 85.94 93 ARG A CA 1
ATOM 750 C C . ARG A 1 93 ? 2.540 8.819 1.598 1.00 85.94 93 ARG A C 1
ATOM 752 O O . ARG A 1 93 ? 1.875 9.088 2.589 1.00 85.94 93 ARG A O 1
ATOM 759 N N . ALA A 1 94 ? 2.251 9.232 0.364 1.00 88.06 94 ALA A N 1
ATOM 760 C CA . ALA A 1 94 ? 1.031 9.966 0.038 1.00 88.06 94 ALA A CA 1
ATOM 761 C C . ALA A 1 94 ? -0.212 9.104 0.305 1.00 88.06 94 ALA A C 1
ATOM 763 O O . ALA A 1 94 ? -1.089 9.525 1.046 1.00 88.06 94 ALA A O 1
ATOM 764 N N . VAL A 1 95 ? -0.208 7.850 -0.154 1.00 91.94 95 VAL A N 1
ATOM 765 C CA . VAL A 1 95 ? -1.287 6.893 0.141 1.00 91.94 95 VAL A CA 1
ATOM 766 C C . VAL A 1 95 ? -1.449 6.676 1.650 1.00 91.94 95 VAL A C 1
ATOM 768 O O . VAL A 1 95 ? -2.559 6.707 2.165 1.00 91.94 95 VAL A O 1
ATOM 771 N N . LEU A 1 96 ? -0.353 6.517 2.402 1.00 94.62 96 LEU A N 1
ATOM 772 C CA . LEU A 1 96 ? -0.429 6.408 3.862 1.00 94.62 96 LEU A CA 1
ATOM 773 C C . LEU A 1 96 ? -1.054 7.655 4.506 1.00 94.62 96 LEU A C 1
ATOM 775 O O . LEU A 1 96 ? -1.770 7.524 5.493 1.00 94.62 96 LEU A O 1
ATOM 779 N N . TRP A 1 97 ? -0.763 8.849 3.987 1.00 94.94 97 TRP A N 1
ATOM 780 C CA . TRP A 1 97 ? -1.360 10.088 4.483 1.00 94.94 97 TRP A CA 1
ATOM 781 C C . TRP A 1 97 ? -2.881 10.072 4.308 1.00 94.94 97 TRP A C 1
ATOM 783 O O . TRP A 1 97 ? -3.598 10.279 5.284 1.00 94.94 97 TRP A O 1
ATOM 793 N N . GLU A 1 98 ? -3.355 9.721 3.112 1.00 95.50 98 GLU A N 1
ATOM 794 C CA . GLU A 1 98 ? -4.786 9.585 2.809 1.00 95.50 98 GLU A CA 1
ATOM 795 C C . GLU A 1 98 ? -5.467 8.546 3.714 1.00 95.50 98 GLU A C 1
ATOM 797 O O . GLU A 1 98 ? -6.522 8.814 4.286 1.00 95.50 98 GLU A O 1
ATOM 802 N N . ILE A 1 99 ? -4.828 7.387 3.925 1.00 96.75 99 ILE A N 1
ATOM 803 C CA . ILE A 1 99 ? -5.318 6.349 4.847 1.00 96.75 99 ILE A CA 1
ATOM 804 C C . ILE A 1 99 ? -5.481 6.908 6.267 1.00 96.75 99 ILE A C 1
ATOM 806 O O . ILE A 1 99 ? -6.482 6.643 6.932 1.00 96.75 99 ILE A O 1
ATOM 810 N N . VAL A 1 100 ? -4.493 7.664 6.758 1.00 97.12 100 VAL A N 1
ATOM 811 C CA . VAL A 1 100 ? -4.518 8.234 8.113 1.00 97.12 100 VAL A CA 1
ATOM 812 C C . VAL A 1 100 ? -5.631 9.269 8.259 1.00 97.12 100 VAL A C 1
ATOM 814 O O . VAL A 1 100 ? -6.300 9.282 9.294 1.00 97.12 100 VAL A O 1
ATOM 817 N N . GLU A 1 101 ? -5.828 10.133 7.262 1.00 97.31 101 GLU A N 1
ATOM 818 C CA . GLU A 1 101 ? -6.933 11.098 7.244 1.00 97.31 101 GLU A CA 1
ATOM 819 C C . GLU A 1 101 ? -8.276 10.375 7.271 1.00 97.31 101 GLU A C 1
ATOM 821 O O . GLU A 1 101 ? -9.065 10.593 8.189 1.00 97.31 101 GLU A O 1
ATOM 826 N N . PHE A 1 102 ? -8.474 9.418 6.367 1.00 97.06 102 PHE A N 1
ATOM 827 C CA . PHE A 1 102 ? -9.710 8.653 6.268 1.00 97.06 102 PHE A CA 1
ATOM 828 C C . PHE A 1 102 ? -10.062 7.905 7.557 1.00 97.06 102 PHE A C 1
ATOM 830 O O . PHE A 1 102 ? -11.191 8.005 8.038 1.00 97.06 102 PHE A O 1
ATOM 837 N N . ILE A 1 103 ? -9.101 7.188 8.150 1.00 97.19 103 ILE A N 1
ATOM 838 C CA . ILE A 1 103 ? -9.311 6.455 9.407 1.00 97.19 103 ILE A CA 1
ATOM 839 C C . ILE A 1 103 ? -9.721 7.411 10.534 1.00 97.19 103 ILE A C 1
ATOM 841 O O . ILE A 1 103 ? -10.595 7.080 11.332 1.00 97.19 103 ILE A O 1
ATOM 845 N N . LYS A 1 104 ? -9.107 8.599 10.608 1.00 95.56 104 LYS A N 1
ATOM 846 C CA . LYS A 1 104 ? -9.424 9.589 11.643 1.00 95.56 104 LYS A CA 1
ATOM 847 C C . LYS A 1 104 ? -10.777 10.257 11.427 1.00 95.56 104 LYS A C 1
ATOM 849 O O . LYS A 1 104 ? -11.478 10.478 12.404 1.00 95.56 104 LYS A O 1
ATOM 854 N N . GLU A 1 105 ? -11.115 10.608 10.191 1.00 95.12 105 GLU A N 1
ATOM 855 C CA . GLU A 1 105 ? -12.374 11.282 9.852 1.00 95.12 105 GLU A CA 1
ATOM 856 C C . GLU A 1 105 ? -13.587 10.371 10.039 1.00 95.12 105 GLU A C 1
ATOM 858 O O . GLU A 1 105 ? -14.636 10.830 10.481 1.00 95.12 105 GLU A O 1
ATOM 863 N N . ASN A 1 106 ? -13.428 9.079 9.744 1.00 95.00 106 ASN A N 1
ATOM 864 C CA . ASN A 1 106 ? -14.496 8.085 9.856 1.00 95.00 106 ASN A CA 1
ATOM 865 C C . ASN A 1 106 ? -14.452 7.306 11.179 1.00 95.00 106 ASN A C 1
ATOM 867 O O . ASN A 1 106 ? -15.219 6.363 11.353 1.00 95.00 106 ASN A O 1
ATOM 871 N N . GLU A 1 107 ? -13.541 7.674 12.086 1.00 94.94 107 GLU A N 1
ATOM 872 C CA . GLU A 1 107 ? -13.327 7.025 13.384 1.00 94.94 107 GLU A CA 1
ATOM 873 C C . GLU A 1 107 ? -13.241 5.489 13.296 1.00 94.94 107 GLU A C 1
ATOM 875 O O . GLU A 1 107 ? -13.766 4.759 14.137 1.00 94.94 107 GLU A O 1
ATOM 880 N N . ILE A 1 108 ? -12.554 4.977 12.272 1.00 96.25 108 ILE A N 1
ATOM 881 C CA . ILE A 1 108 ? -12.384 3.532 12.107 1.00 96.25 108 ILE A CA 1
ATOM 882 C C . ILE A 1 108 ? -11.462 3.033 13.215 1.00 96.25 108 ILE A C 1
ATOM 884 O O . ILE A 1 108 ? -10.358 3.544 13.401 1.00 96.25 108 ILE A O 1
ATOM 888 N N . ASP A 1 109 ? -11.912 2.028 13.959 1.00 95.81 109 ASP A N 1
ATOM 889 C CA . ASP A 1 109 ? -11.230 1.573 15.170 1.00 95.81 109 ASP A CA 1
ATOM 890 C C . ASP A 1 109 ? -10.793 0.105 15.122 1.00 95.81 109 ASP A C 1
ATOM 892 O O . ASP A 1 109 ? -10.238 -0.419 16.089 1.00 95.81 109 ASP A O 1
ATOM 896 N N . ASN A 1 110 ? -10.977 -0.557 13.978 1.00 92.75 110 ASN A N 1
ATOM 897 C CA . ASN A 1 110 ? -10.517 -1.919 13.767 1.00 92.75 110 ASN A CA 1
ATOM 898 C C . ASN A 1 110 ? -10.031 -2.150 12.330 1.00 92.75 110 ASN A C 1
ATOM 900 O O . ASN A 1 110 ? -10.480 -1.532 11.367 1.00 92.75 110 ASN A O 1
ATOM 904 N N . PHE A 1 111 ? -9.065 -3.060 12.200 1.00 94.25 111 PHE A N 1
ATOM 905 C CA . PHE A 1 111 ? -8.382 -3.305 10.930 1.00 94.25 111 PHE A CA 1
ATOM 906 C C . PHE A 1 111 ? -9.272 -4.029 9.916 1.00 94.25 111 PHE A C 1
ATOM 908 O O . PHE A 1 111 ? -9.124 -3.819 8.717 1.00 94.25 111 PHE A O 1
ATOM 915 N N . SER A 1 112 ? -10.213 -4.852 10.390 1.00 94.56 112 SER A N 1
ATOM 916 C CA . SER A 1 112 ? -11.129 -5.593 9.521 1.00 94.56 112 SER A CA 1
ATOM 917 C C . SER A 1 112 ? -12.018 -4.650 8.719 1.00 94.56 112 SER A C 1
ATOM 919 O O . SER A 1 112 ? -12.123 -4.819 7.509 1.00 94.56 112 SER A O 1
ATOM 921 N N . ASP A 1 113 ? -12.599 -3.639 9.364 1.00 95.25 113 ASP A N 1
ATOM 922 C CA . ASP A 1 113 ? -13.474 -2.668 8.704 1.00 95.25 113 ASP A CA 1
ATOM 923 C C . ASP A 1 113 ? -12.701 -1.828 7.684 1.00 95.25 113 ASP A C 1
ATOM 925 O O . ASP A 1 113 ? -13.165 -1.618 6.565 1.00 95.25 113 ASP A O 1
ATOM 929 N N . PHE A 1 114 ? -11.474 -1.416 8.023 1.00 96.81 114 PHE A N 1
ATOM 930 C CA . PHE A 1 114 ? -10.613 -0.694 7.087 1.00 96.81 114 PHE A CA 1
ATOM 931 C C . PHE A 1 114 ? -10.243 -1.537 5.852 1.00 96.81 114 PHE A C 1
ATOM 933 O O . PHE A 1 114 ? -10.299 -1.049 4.721 1.00 96.81 114 PHE A O 1
ATOM 940 N N . ILE A 1 115 ? -9.889 -2.812 6.038 1.00 96.25 115 ILE A N 1
ATOM 941 C CA . ILE A 1 115 ? -9.596 -3.717 4.918 1.00 96.25 115 ILE A CA 1
ATOM 942 C C . ILE A 1 115 ? -10.859 -4.029 4.107 1.00 96.25 115 ILE A C 1
ATOM 944 O O . ILE A 1 115 ? -10.790 -4.053 2.879 1.00 96.25 115 ILE A O 1
ATOM 948 N N . GLY A 1 116 ? -12.006 -4.216 4.766 1.00 95.50 116 GLY A N 1
ATOM 949 C CA . GLY A 1 116 ? -13.306 -4.384 4.117 1.00 95.50 116 GLY A CA 1
ATOM 950 C C . GLY A 1 116 ? -13.618 -3.218 3.185 1.00 95.50 116 GLY A C 1
ATOM 951 O O . GLY A 1 116 ? -13.872 -3.436 2.003 1.00 95.50 116 GLY A O 1
ATOM 952 N N . PHE A 1 117 ? -13.444 -1.984 3.668 1.00 96.25 117 PHE A N 1
ATOM 953 C CA . PHE A 1 117 ? -13.584 -0.778 2.853 1.00 96.25 117 PHE A CA 1
ATOM 954 C C . PHE A 1 117 ? -12.671 -0.789 1.617 1.00 96.25 117 PHE A C 1
ATOM 956 O O . PHE A 1 117 ? -13.122 -0.487 0.510 1.00 96.25 117 PHE A O 1
ATOM 963 N N . CYS A 1 118 ? -11.397 -1.167 1.772 1.00 95.81 118 CYS A N 1
ATOM 964 C CA . CYS A 1 118 ? -10.466 -1.228 0.641 1.00 95.81 118 CYS A CA 1
ATOM 965 C C . CYS A 1 118 ? -10.927 -2.231 -0.430 1.00 95.81 118 CYS A C 1
ATOM 967 O O . CYS A 1 118 ? -10.797 -1.959 -1.622 1.00 95.81 118 CYS A O 1
ATOM 969 N N . LEU A 1 119 ? -11.472 -3.380 -0.018 1.00 93.56 119 LEU A N 1
ATOM 970 C CA . LEU A 1 119 ? -11.965 -4.413 -0.931 1.00 93.56 119 LEU A CA 1
ATOM 971 C C . LEU A 1 119 ? -13.269 -4.001 -1.622 1.00 93.56 119 LEU A C 1
ATOM 973 O O . LEU A 1 119 ? -13.401 -4.178 -2.831 1.00 93.56 119 LEU A O 1
ATOM 977 N N . GLU A 1 120 ? -14.213 -3.428 -0.877 1.00 94.94 120 GLU A N 1
ATOM 978 C CA . GLU A 1 120 ? -15.510 -2.979 -1.399 1.00 94.94 120 GLU A CA 1
ATOM 979 C C . GLU A 1 120 ? -15.375 -1.847 -2.426 1.00 94.94 120 GLU A C 1
ATOM 981 O O . GLU A 1 120 ? -16.194 -1.734 -3.337 1.00 94.94 120 GLU A O 1
ATOM 986 N N . THR A 1 121 ? -14.322 -1.034 -2.310 1.00 89.50 121 THR A N 1
ATOM 987 C CA . THR A 1 121 ? -14.052 0.107 -3.199 1.00 89.50 121 THR A CA 1
ATOM 988 C C . THR A 1 121 ? -13.011 -0.175 -4.291 1.00 89.50 121 THR A C 1
ATOM 990 O O . THR A 1 121 ? -12.685 0.728 -5.058 1.00 89.50 121 THR A O 1
ATOM 993 N N . ASP A 1 122 ? -12.485 -1.405 -4.382 1.00 87.62 122 ASP A N 1
ATOM 994 C CA . ASP A 1 122 ? -11.338 -1.787 -5.235 1.00 87.62 122 ASP A CA 1
ATOM 995 C C . ASP A 1 122 ? -10.121 -0.848 -5.073 1.00 87.62 122 ASP A C 1
ATOM 997 O O . ASP A 1 122 ? -9.375 -0.574 -6.018 1.00 87.62 122 ASP A O 1
ATOM 1001 N N . ASN A 1 123 ? -9.891 -0.339 -3.856 1.00 88.19 123 ASN A N 1
ATOM 1002 C CA . ASN A 1 123 ? -8.777 0.560 -3.567 1.00 88.19 123 ASN A CA 1
ATOM 1003 C C . ASN A 1 123 ? -7.488 -0.230 -3.289 1.00 88.19 123 ASN A C 1
ATOM 1005 O O . ASN A 1 123 ? -7.064 -0.450 -2.150 1.00 88.19 123 ASN A O 1
ATOM 1009 N N . ARG A 1 124 ? -6.866 -0.693 -4.377 1.00 87.31 124 ARG A N 1
ATOM 1010 C CA . ARG A 1 124 ? -5.695 -1.586 -4.344 1.00 87.31 124 ARG A CA 1
ATOM 1011 C C . ARG A 1 124 ? -4.444 -0.938 -3.769 1.00 87.31 124 ARG A C 1
ATOM 1013 O O . ARG A 1 124 ? -3.661 -1.630 -3.126 1.00 87.31 124 ARG A O 1
ATOM 1020 N N . ASP A 1 125 ? -4.268 0.362 -3.977 1.00 89.56 125 ASP A N 1
ATOM 1021 C CA . ASP A 1 125 ? -3.110 1.091 -3.458 1.00 89.56 125 ASP A CA 1
ATOM 1022 C C . ASP A 1 125 ? -3.172 1.183 -1.930 1.00 89.56 125 ASP A C 1
ATOM 1024 O O . ASP A 1 125 ? -2.174 0.948 -1.244 1.00 89.56 125 ASP A O 1
ATOM 1028 N N . TRP A 1 126 ? -4.361 1.458 -1.383 1.00 93.94 126 TRP A N 1
ATOM 1029 C CA . TRP A 1 126 ? -4.562 1.487 0.062 1.00 93.94 126 TRP A CA 1
ATOM 1030 C C . TRP A 1 126 ? -4.390 0.100 0.677 1.00 93.94 126 TRP A C 1
ATOM 1032 O O . TRP A 1 126 ? -3.705 -0.042 1.692 1.00 93.94 126 TRP A O 1
ATOM 1042 N N . PHE A 1 127 ? -4.941 -0.925 0.023 1.00 93.25 127 PHE A N 1
ATOM 1043 C CA . PHE A 1 127 ? -4.774 -2.316 0.432 1.00 93.25 127 PHE A CA 1
ATOM 1044 C C . PHE A 1 127 ? -3.294 -2.734 0.464 1.00 93.25 127 PHE A C 1
ATOM 1046 O O . PHE A 1 127 ? -2.833 -3.296 1.457 1.00 93.25 127 PHE A O 1
ATOM 1053 N N . ASP A 1 128 ? -2.526 -2.419 -0.583 1.00 90.56 128 ASP A N 1
ATOM 1054 C CA . ASP A 1 128 ? -1.094 -2.732 -0.659 1.00 90.56 128 ASP A CA 1
ATOM 1055 C C . ASP A 1 128 ? -0.297 -2.046 0.460 1.00 90.56 128 ASP A C 1
ATOM 1057 O O . ASP A 1 128 ? 0.471 -2.693 1.179 1.00 90.56 128 ASP A O 1
ATOM 1061 N N . VAL A 1 129 ? -0.528 -0.749 0.689 1.00 92.69 129 VAL A N 1
ATOM 1062 C CA . VAL A 1 129 ? 0.142 -0.009 1.770 1.00 92.69 129 VAL A CA 1
ATOM 1063 C C . VAL A 1 129 ? -0.212 -0.578 3.146 1.00 92.69 129 VAL A C 1
ATOM 1065 O O . VAL A 1 129 ? 0.672 -0.716 4.004 1.00 92.69 129 VAL A O 1
ATOM 1068 N N . ALA A 1 130 ? -1.475 -0.952 3.350 1.00 92.81 130 ALA A N 1
ATOM 1069 C CA . ALA A 1 130 ? -1.957 -1.538 4.593 1.00 92.81 130 ALA A CA 1
ATOM 1070 C C . ALA A 1 130 ? -1.337 -2.906 4.890 1.00 92.81 130 AL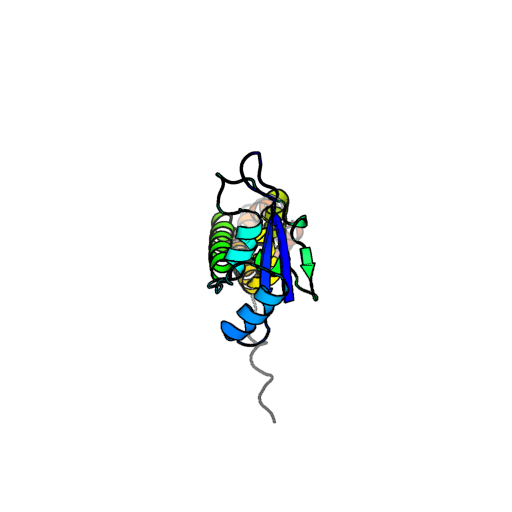A A C 1
ATOM 1072 O O . ALA A 1 130 ? -0.935 -3.165 6.028 1.00 92.81 130 ALA A O 1
ATOM 1073 N N . MET A 1 131 ? -1.230 -3.763 3.875 1.00 90.62 131 MET A N 1
ATOM 1074 C CA . MET A 1 131 ? -0.802 -5.154 4.027 1.00 90.62 131 MET A CA 1
ATOM 1075 C C . MET A 1 131 ? 0.716 -5.329 3.986 1.00 90.62 131 MET A C 1
ATOM 1077 O O . MET A 1 131 ? 1.254 -6.134 4.742 1.00 90.62 131 MET A O 1
ATOM 1081 N N . ASN A 1 132 ? 1.416 -4.571 3.138 1.00 88.44 132 ASN A N 1
ATOM 1082 C CA . ASN A 1 132 ? 2.811 -4.866 2.796 1.00 88.44 132 ASN A CA 1
ATOM 1083 C C . ASN A 1 132 ? 3.823 -3.849 3.341 1.00 88.44 132 ASN A C 1
ATOM 1085 O O . ASN A 1 132 ? 5.028 -4.114 3.327 1.00 88.44 132 ASN A O 1
ATOM 1089 N N . HIS A 1 133 ? 3.382 -2.675 3.810 1.00 85.25 133 HIS A N 1
ATOM 1090 C CA . HIS A 1 133 ? 4.307 -1.566 4.072 1.00 85.25 133 HIS A CA 1
ATOM 1091 C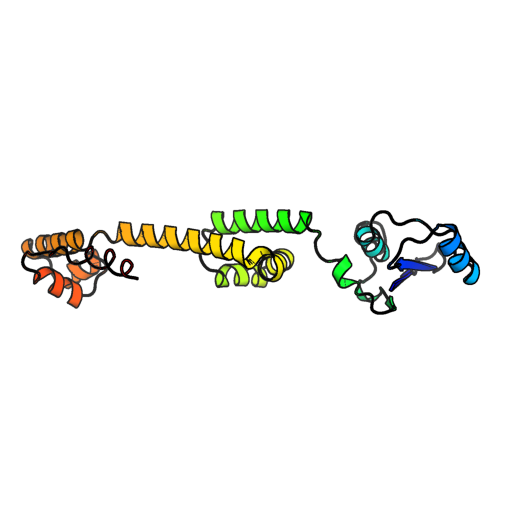 C . HIS A 1 133 ? 4.150 -0.879 5.428 1.00 85.25 133 HIS A C 1
ATOM 1093 O O . HIS A 1 133 ? 5.158 -0.553 6.061 1.00 85.25 133 HIS A O 1
ATOM 1099 N N . ASN A 1 134 ? 2.926 -0.613 5.887 1.00 85.19 134 ASN A N 1
ATOM 1100 C CA . ASN A 1 134 ? 2.698 0.249 7.053 1.00 85.19 134 ASN A CA 1
ATOM 1101 C C . ASN A 1 134 ? 1.718 -0.323 8.083 1.00 85.19 134 ASN A C 1
ATOM 1103 O O . ASN A 1 134 ? 1.203 0.419 8.921 1.00 85.19 134 ASN A O 1
ATOM 1107 N N . THR A 1 135 ? 1.543 -1.644 8.095 1.00 87.94 135 THR A N 1
ATOM 1108 C CA . THR A 1 135 ? 0.615 -2.368 8.976 1.00 87.94 135 THR A CA 1
ATOM 1109 C C . THR A 1 135 ? 0.765 -1.993 10.450 1.00 87.94 135 THR A C 1
ATOM 1111 O O . THR A 1 135 ? -0.229 -1.748 11.122 1.00 87.94 135 THR A O 1
ATOM 1114 N N . LEU A 1 136 ? 1.995 -1.869 10.970 1.00 91.44 136 LEU A N 1
ATOM 1115 C CA . LEU A 1 136 ? 2.213 -1.491 12.375 1.00 91.44 136 LEU A CA 1
ATOM 1116 C C . LEU A 1 136 ? 1.713 -0.072 12.685 1.00 91.44 136 LEU A C 1
ATOM 1118 O O . LEU A 1 136 ? 1.086 0.139 13.719 1.00 91.44 136 LEU A O 1
ATOM 1122 N N . ALA A 1 137 ? 1.991 0.895 11.808 1.00 92.56 137 ALA A N 1
ATOM 1123 C CA . ALA A 1 137 ? 1.569 2.280 12.009 1.00 92.56 137 ALA A CA 1
ATOM 1124 C C . ALA A 1 137 ? 0.040 2.402 11.947 1.00 92.56 137 ALA A C 1
ATOM 1126 O O . ALA A 1 137 ? -0.556 3.043 12.809 1.00 92.56 137 ALA A O 1
ATOM 1127 N N . ILE A 1 138 ? -0.583 1.727 10.977 1.00 95.06 138 ILE A N 1
ATOM 1128 C CA . ILE A 1 138 ? -2.039 1.695 10.809 1.00 95.06 138 ILE A CA 1
ATOM 1129 C C . ILE A 1 138 ? -2.697 0.995 12.003 1.00 95.06 138 ILE A C 1
ATOM 1131 O O . ILE A 1 138 ? -3.587 1.569 12.620 1.00 95.06 138 ILE A O 1
ATOM 1135 N N . ASN A 1 139 ? -2.201 -0.171 12.425 1.00 93.81 139 ASN A N 1
ATOM 1136 C CA . ASN A 1 139 ? -2.719 -0.861 13.611 1.00 93.81 139 ASN A CA 1
ATOM 1137 C C . ASN A 1 139 ? -2.612 0.001 14.871 1.00 93.81 139 ASN A C 1
ATOM 1139 O O . ASN A 1 139 ? -3.546 0.044 15.661 1.00 93.81 139 ASN A O 1
ATOM 1143 N N . LYS A 1 140 ? -1.511 0.742 15.053 1.00 96.31 140 LYS A N 1
ATOM 1144 C CA . LYS A 1 140 ? -1.372 1.650 16.201 1.00 96.31 140 LYS A CA 1
ATOM 1145 C C . LYS A 1 140 ? -2.304 2.855 16.139 1.00 96.31 140 LYS A C 1
ATOM 1147 O O . LYS A 1 140 ? -2.751 3.311 17.191 1.00 96.31 140 LYS A O 1
ATOM 1152 N N . LEU A 1 141 ? -2.612 3.355 14.946 1.00 96.88 141 LEU A N 1
ATOM 1153 C CA . LEU A 1 141 ? -3.627 4.389 14.767 1.00 96.88 141 LEU A CA 1
ATOM 1154 C C . LEU A 1 141 ? -5.017 3.864 15.149 1.00 96.88 141 LEU A C 1
ATOM 1156 O O . LEU A 1 141 ? -5.691 4.490 15.965 1.00 96.88 141 LEU A O 1
ATOM 1160 N N . LEU A 1 142 ? -5.401 2.699 14.626 1.00 96.75 142 LEU A N 1
ATOM 1161 C CA . LEU A 1 142 ? -6.680 2.047 14.921 1.00 96.75 142 LEU A CA 1
ATOM 1162 C C . LEU A 1 142 ? -6.818 1.740 16.420 1.00 96.75 142 LEU A C 1
ATOM 1164 O O . LEU A 1 142 ? -7.805 2.132 17.039 1.00 96.75 142 LEU A O 1
ATOM 1168 N N . ASP A 1 143 ? -5.782 1.159 17.039 1.00 94.75 143 ASP A N 1
ATOM 1169 C CA . ASP A 1 143 ? -5.715 0.917 18.488 1.00 94.75 143 ASP A CA 1
ATOM 1170 C C . ASP A 1 143 ? -5.944 2.210 19.288 1.00 94.75 143 ASP A C 1
ATOM 1172 O O . ASP A 1 143 ? -6.605 2.201 20.329 1.00 94.75 143 ASP A O 1
ATOM 1176 N N . SER A 1 144 ? -5.373 3.330 18.830 1.00 95.81 144 SER A N 1
ATOM 1177 C CA . SER A 1 144 ? -5.518 4.627 19.494 1.00 95.81 144 SER A CA 1
ATOM 1178 C C . SER A 1 144 ? -6.954 5.144 19.424 1.00 95.81 144 SER A C 1
ATOM 1180 O O . SER A 1 144 ? -7.456 5.656 20.427 1.00 95.81 144 SER A O 1
ATOM 1182 N N . ILE A 1 145 ? -7.625 4.990 18.281 1.00 95.44 145 ILE A N 1
ATOM 1183 C CA . ILE A 1 145 ? -9.034 5.373 18.112 1.00 95.44 145 ILE A CA 1
ATOM 1184 C C . ILE A 1 145 ? -9.924 4.474 18.976 1.00 95.44 145 ILE A C 1
ATOM 1186 O O . ILE A 1 145 ? -10.705 4.982 19.781 1.00 95.44 145 ILE A O 1
ATOM 1190 N N . TYR A 1 146 ? -9.712 3.157 18.939 1.00 94.88 146 TYR A N 1
ATOM 1191 C CA . TYR A 1 146 ? -10.430 2.208 19.791 1.00 94.88 146 TYR A CA 1
ATOM 1192 C C . TYR A 1 146 ? -10.303 2.549 21.283 1.00 94.88 146 TYR A C 1
ATOM 1194 O O . TYR A 1 146 ? -11.282 2.495 22.033 1.00 94.88 146 TYR A O 1
ATOM 1202 N N . GLN A 1 147 ? -9.104 2.928 21.738 1.00 93.69 147 GLN A N 1
ATOM 1203 C CA . GLN A 1 147 ? -8.873 3.337 23.125 1.00 93.69 147 GLN A CA 1
ATOM 1204 C C . GLN A 1 147 ? -9.630 4.614 23.498 1.00 93.69 147 GLN A C 1
ATOM 1206 O O . GLN A 1 147 ? -10.153 4.683 24.612 1.00 93.69 147 GLN A O 1
ATOM 1211 N N . LYS A 1 148 ? -9.727 5.594 22.590 1.00 91.44 148 LYS A N 1
ATOM 1212 C CA . LYS A 1 148 ? -10.547 6.797 22.798 1.00 91.44 148 LYS A CA 1
ATOM 1213 C C . LYS A 1 148 ? -12.021 6.428 22.926 1.00 91.44 148 LYS A C 1
ATOM 1215 O O . LYS A 1 148 ? -12.620 6.726 23.952 1.00 91.44 148 LYS A O 1
ATOM 1220 N N . HIS A 1 149 ? -12.555 5.646 21.987 1.00 90.38 149 HIS A N 1
ATOM 1221 C CA . HIS A 1 149 ? -13.937 5.162 22.054 1.00 90.38 149 HIS A CA 1
ATOM 1222 C C . HIS A 1 149 ? -14.224 4.382 23.335 1.00 90.38 149 HIS A C 1
ATOM 1224 O O . HIS A 1 149 ? -15.283 4.524 23.944 1.00 90.38 149 HIS A O 1
ATOM 1230 N N . LYS A 1 150 ? -13.285 3.532 23.767 1.00 87.81 150 LYS A N 1
ATOM 1231 C CA . LYS A 1 150 ? -13.413 2.790 25.021 1.00 87.81 150 LYS A CA 1
ATOM 1232 C C . LYS A 1 150 ? -13.455 3.734 26.218 1.00 87.81 150 LYS A C 1
ATOM 1234 O O . LYS A 1 150 ? -14.330 3.566 27.061 1.00 87.81 150 LYS A O 1
ATOM 1239 N N . LYS A 1 151 ? -12.554 4.715 26.279 1.00 83.12 151 LYS A N 1
ATOM 1240 C CA . LYS A 1 151 ? -12.532 5.716 27.346 1.00 83.12 151 LYS A CA 1
ATOM 1241 C C . LYS A 1 151 ? -13.849 6.492 27.396 1.00 83.12 151 LYS A C 1
ATOM 1243 O O . LYS A 1 151 ? -14.436 6.582 28.465 1.00 83.12 151 LYS A O 1
ATOM 1248 N N . ASP A 1 152 ? -14.371 6.926 26.254 1.00 79.94 152 ASP A N 1
ATOM 1249 C CA . ASP A 1 152 ? -15.643 7.651 26.180 1.00 79.94 152 ASP A CA 1
ATOM 1250 C C . ASP A 1 152 ? -16.829 6.782 26.626 1.00 79.94 152 ASP A C 1
ATOM 1252 O O . ASP A 1 152 ? -17.750 7.254 27.298 1.00 79.94 152 ASP A O 1
ATOM 1256 N N . ARG A 1 153 ? -16.816 5.483 26.289 1.00 78.00 153 ARG A N 1
ATOM 1257 C CA . ARG A 1 153 ? -17.801 4.509 26.791 1.00 78.00 153 ARG A CA 1
ATOM 1258 C C . ARG A 1 153 ? -17.683 4.309 28.302 1.00 78.00 153 ARG A C 1
ATOM 1260 O O . ARG A 1 153 ? -18.708 4.227 28.976 1.00 78.00 153 ARG A O 1
ATOM 1267 N N . ASP A 1 154 ? -16.468 4.222 28.829 1.00 77.38 154 ASP A N 1
ATOM 1268 C CA . ASP A 1 154 ? -16.208 4.028 30.257 1.00 77.38 154 ASP A CA 1
ATOM 1269 C C . ASP A 1 154 ? -16.592 5.282 31.069 1.00 77.38 154 ASP A C 1
ATOM 1271 O O . ASP A 1 154 ? -17.253 5.158 32.100 1.00 77.38 154 ASP A O 1
ATOM 1275 N N . GLU A 1 155 ? -16.294 6.484 30.568 1.00 74.88 155 GLU A N 1
ATOM 1276 C CA . GLU A 1 155 ? -16.709 7.765 31.159 1.00 74.88 155 GLU A CA 1
ATOM 1277 C C . GLU A 1 155 ? -18.234 7.926 31.164 1.00 74.88 155 GLU A C 1
ATOM 1279 O O . GLU A 1 155 ? -18.814 8.249 32.200 1.00 74.88 155 GLU A O 1
ATOM 1284 N N . LYS A 1 156 ? -18.914 7.618 30.049 1.00 72.31 156 LYS A N 1
ATOM 1285 C CA . LYS A 1 156 ? -20.390 7.608 29.991 1.00 72.31 156 LYS A CA 1
ATOM 1286 C C . LYS A 1 156 ? -21.003 6.593 30.950 1.00 72.31 156 LYS A C 1
ATOM 1288 O O . LYS A 1 156 ? -22.081 6.824 31.496 1.00 72.31 156 LYS A O 1
ATOM 1293 N N . ASN A 1 157 ? -20.326 5.467 31.157 1.00 67.88 157 ASN A N 1
ATOM 1294 C CA . ASN A 1 157 ? -20.757 4.458 32.107 1.00 67.88 157 ASN A CA 1
ATOM 1295 C C . ASN A 1 157 ? -20.595 4.934 33.562 1.00 67.88 157 ASN A C 1
ATOM 1297 O O . ASN A 1 157 ? -21.384 4.506 34.400 1.00 67.88 157 ASN A O 1
ATOM 1301 N N . GLY A 1 158 ? -19.666 5.838 33.871 1.00 71.81 158 GLY A N 1
ATOM 1302 C CA . GLY A 1 158 ? -19.429 6.336 35.229 1.00 71.81 158 GLY A CA 1
ATOM 1303 C C . GLY A 1 158 ? -18.764 5.305 36.150 1.00 71.81 158 GLY A C 1
ATOM 1304 O O . GLY A 1 158 ? -18.679 4.108 35.841 1.00 71.81 158 GLY A O 1
ATOM 1305 N N . SER A 1 159 ? -18.282 5.767 37.306 1.00 80.31 159 SER A N 1
ATOM 1306 C CA . SER A 1 159 ? -17.550 4.932 38.266 1.00 80.31 159 SER A CA 1
ATOM 1307 C C . SER A 1 159 ? -18.443 3.845 38.880 1.00 80.31 159 SER A C 1
ATOM 1309 O O . SER A 1 159 ? -19.671 3.956 38.965 1.00 80.31 159 SER A O 1
ATOM 1311 N N . PHE A 1 160 ? -17.822 2.763 39.353 1.00 81.50 160 PHE A N 1
ATOM 1312 C CA . PHE A 1 160 ? -18.526 1.719 40.095 1.00 81.50 160 PHE A CA 1
ATOM 1313 C C . PHE A 1 160 ? -19.240 2.282 41.335 1.00 81.50 160 PHE A C 1
ATOM 1315 O O . PHE A 1 160 ? -20.401 1.957 41.586 1.00 81.50 160 PHE A O 1
ATOM 1322 N N . GLU A 1 161 ? -18.565 3.151 42.081 1.00 85.69 161 GLU A N 1
ATOM 1323 C CA . GLU A 1 161 ? -19.072 3.841 43.265 1.00 85.69 161 GLU A CA 1
ATOM 1324 C C . GLU A 1 161 ? -20.273 4.723 42.919 1.00 85.69 161 GLU A C 1
ATOM 1326 O O . GLU A 1 161 ? -21.289 4.674 43.616 1.00 85.69 161 GLU A O 1
ATOM 1331 N N . GLU A 1 162 ? -20.204 5.453 41.805 1.00 85.50 162 GLU A N 1
ATOM 1332 C CA . GLU A 1 162 ? -21.312 6.267 41.300 1.00 85.50 162 GLU A CA 1
ATOM 1333 C C . GLU A 1 162 ? -22.518 5.405 40.920 1.00 85.50 162 GLU A C 1
ATOM 1335 O O . GLU A 1 162 ? -23.651 5.724 41.289 1.00 85.50 162 GLU A O 1
ATOM 1340 N N . LYS A 1 163 ? -22.297 4.272 40.238 1.00 87.75 163 LYS A N 1
ATOM 1341 C CA . LYS A 1 163 ? -23.371 3.319 39.920 1.00 87.75 163 LYS A CA 1
ATOM 1342 C C . LYS A 1 163 ? -24.002 2.749 41.190 1.00 87.75 163 LYS A C 1
ATOM 1344 O O . LYS A 1 163 ? -25.225 2.648 41.267 1.00 87.75 163 LYS A O 1
ATOM 1349 N N . VAL A 1 164 ? -23.203 2.391 42.197 1.00 89.06 164 VAL A N 1
ATOM 1350 C CA . VAL A 1 164 ? -23.705 1.890 43.488 1.00 89.06 164 VAL A CA 1
ATOM 1351 C C . VAL A 1 164 ? -24.513 2.965 44.220 1.00 89.06 164 VAL A C 1
ATOM 1353 O O . VAL A 1 164 ? -25.592 2.661 44.737 1.00 89.06 164 VAL A O 1
ATOM 1356 N N . ALA A 1 165 ? -24.038 4.213 44.238 1.00 90.00 165 ALA A N 1
ATOM 1357 C CA . ALA A 1 165 ? -24.744 5.342 44.836 1.00 90.00 165 ALA A CA 1
ATOM 1358 C C . ALA A 1 165 ? -26.087 5.607 44.134 1.00 90.00 165 ALA A C 1
ATOM 1360 O O . ALA A 1 165 ? -27.121 5.635 44.803 1.00 90.00 165 ALA A O 1
ATOM 1361 N N . LYS A 1 166 ? -26.101 5.675 42.794 1.00 91.00 166 LYS A N 1
ATOM 1362 C CA . LYS A 1 166 ? -27.323 5.858 41.989 1.00 91.00 166 LYS A CA 1
ATOM 1363 C C . LYS A 1 166 ? -28.333 4.732 42.199 1.00 91.00 166 LYS A C 1
ATOM 1365 O O . LYS A 1 166 ? -29.515 5.001 42.387 1.00 91.00 166 LYS A O 1
ATOM 1370 N N . VAL A 1 167 ? -27.891 3.469 42.234 1.00 92.94 167 VAL A N 1
ATOM 1371 C CA . VAL A 1 167 ? -28.782 2.332 42.531 1.00 92.94 167 VAL A CA 1
ATOM 1372 C C . VAL A 1 167 ? -29.449 2.502 43.898 1.00 92.94 167 VAL A C 1
ATOM 1374 O O . VAL A 1 167 ? -30.653 2.273 44.023 1.00 92.94 167 VAL A O 1
ATOM 1377 N N . LYS A 1 168 ? -28.689 2.893 44.927 1.00 92.81 168 LYS A N 1
ATOM 1378 C CA . LYS A 1 168 ? -29.223 3.102 46.281 1.00 92.81 168 LYS A CA 1
ATOM 1379 C C . LYS A 1 168 ? -30.195 4.274 46.341 1.00 92.81 168 LYS A C 1
ATOM 1381 O O . LYS A 1 168 ? -31.258 4.126 46.938 1.00 92.81 168 LYS A O 1
ATOM 1386 N N . GLU A 1 169 ? -29.864 5.384 45.691 1.00 93.69 169 GLU A N 1
ATOM 1387 C CA . GLU A 1 169 ? -30.716 6.571 45.610 1.00 93.69 169 GLU A CA 1
ATOM 1388 C C . GLU A 1 169 ? -32.033 6.279 44.874 1.00 93.69 169 GLU A C 1
ATOM 1390 O O . GLU A 1 169 ? -33.118 6.519 45.396 1.00 93.69 169 GLU A O 1
ATOM 1395 N N . MET A 1 170 ? -31.979 5.687 43.678 1.00 93.62 170 MET A N 1
ATOM 1396 C CA . MET A 1 170 ? -33.193 5.342 42.931 1.00 93.62 170 MET A CA 1
ATOM 1397 C C . MET A 1 170 ? -34.051 4.335 43.704 1.00 93.62 170 MET A C 1
ATOM 1399 O O . MET A 1 170 ? -35.283 4.402 43.678 1.00 93.62 170 MET A O 1
ATOM 1403 N N . ARG A 1 171 ? -33.417 3.402 44.426 1.00 94.31 171 ARG A N 1
ATOM 1404 C CA . ARG A 1 171 ? -34.149 2.406 45.207 1.00 94.31 171 ARG A CA 1
ATOM 1405 C C . ARG A 1 171 ? -34.796 2.994 46.459 1.00 94.31 171 ARG A C 1
ATOM 1407 O O . ARG A 1 171 ? -35.918 2.592 46.763 1.00 94.31 171 ARG A O 1
ATOM 1414 N N . SER A 1 172 ? -34.153 3.941 47.147 1.00 91.38 172 SER A N 1
ATOM 1415 C CA . SER A 1 172 ? -34.760 4.646 48.288 1.00 91.38 172 SER A CA 1
ATOM 1416 C C . SER A 1 172 ? -35.958 5.500 47.864 1.00 91.38 172 SER A C 1
ATOM 1418 O O . SER A 1 172 ? -36.927 5.604 48.608 1.00 91.38 172 SER A O 1
ATOM 1420 N N . ARG A 1 173 ? -35.953 6.006 46.623 1.00 94.12 173 ARG A N 1
ATOM 1421 C CA . ARG A 1 173 ? -37.084 6.705 45.985 1.00 94.12 173 ARG A CA 1
ATOM 1422 C C . ARG A 1 173 ? -38.199 5.766 45.493 1.00 94.12 173 ARG A C 1
ATOM 1424 O O . ARG A 1 173 ? -39.142 6.217 44.852 1.00 94.12 173 ARG A O 1
ATOM 1431 N N . GLY A 1 174 ? -38.106 4.461 45.761 1.00 93.12 174 GLY A N 1
ATOM 1432 C CA . GLY A 1 174 ? -39.142 3.479 45.424 1.00 93.12 174 GLY A CA 1
ATOM 1433 C C . GLY A 1 174 ? -39.150 3.006 43.965 1.00 93.12 174 GLY A C 1
ATOM 1434 O O . GLY A 1 174 ? -40.065 2.282 43.567 1.00 93.12 174 GLY A O 1
ATOM 1435 N N . VAL A 1 175 ? -38.138 3.349 43.158 1.00 95.12 175 VAL A N 1
ATOM 1436 C CA . VAL A 1 175 ? -38.082 2.964 41.738 1.00 95.12 175 VAL A CA 1
ATOM 1437 C C . VAL A 1 175 ? -37.970 1.436 41.586 1.00 95.12 175 VAL A C 1
ATOM 1439 O O . VAL A 1 175 ? -37.276 0.747 42.348 1.00 95.12 175 VAL A O 1
ATOM 1442 N N . LYS A 1 176 ? -38.682 0.872 40.598 1.00 96.44 176 LYS A N 1
ATOM 1443 C CA . LYS A 1 176 ? -38.664 -0.569 40.282 1.00 96.44 176 LYS A CA 1
ATOM 1444 C C . LYS A 1 176 ? -37.295 -0.999 39.742 1.00 96.44 176 LYS A C 1
ATOM 1446 O O . LYS A 1 176 ? -36.682 -0.287 38.956 1.00 96.44 176 LYS A O 1
ATOM 1451 N N . TRP A 1 177 ? -36.865 -2.218 40.079 1.00 93.62 177 TRP A N 1
ATOM 1452 C CA . TRP A 1 177 ? -35.566 -2.766 39.657 1.00 93.62 177 TRP A CA 1
ATOM 1453 C C . TRP A 1 177 ? -35.333 -2.754 38.146 1.00 93.62 177 TRP A C 1
ATOM 1455 O O . TRP A 1 177 ? -34.217 -2.476 37.727 1.00 93.62 177 TRP A O 1
ATOM 1465 N N . ALA A 1 178 ? -36.363 -3.043 37.345 1.00 93.44 178 ALA A N 1
ATOM 1466 C CA . ALA A 1 178 ? -36.252 -3.047 35.886 1.00 93.44 178 ALA A CA 1
ATOM 1467 C C . ALA A 1 178 ? -35.890 -1.661 35.339 1.00 93.44 178 ALA A C 1
ATOM 1469 O O . ALA A 1 178 ? -34.990 -1.553 34.520 1.00 93.44 178 ALA A O 1
ATOM 1470 N N . ILE A 1 179 ? -36.512 -0.607 35.877 1.00 94.12 179 ILE A N 1
ATOM 1471 C CA . ILE A 1 179 ? -36.236 0.778 35.477 1.00 94.12 179 ILE A CA 1
ATOM 1472 C C . ILE A 1 179 ? -34.816 1.177 35.895 1.00 94.12 179 ILE A C 1
ATOM 1474 O O . ILE A 1 179 ? -34.102 1.789 35.113 1.00 94.12 179 ILE A O 1
ATOM 1478 N N . ILE A 1 180 ? -34.373 0.792 37.098 1.00 92.31 180 ILE A N 1
ATOM 1479 C CA . ILE A 1 180 ? -33.003 1.067 37.572 1.00 92.31 180 ILE A CA 1
ATOM 1480 C C . ILE A 1 180 ? -31.959 0.376 36.681 1.00 92.31 180 ILE A C 1
ATOM 1482 O O . ILE A 1 180 ? -30.949 0.980 36.334 1.00 92.31 180 ILE A O 1
ATOM 1486 N N . ALA A 1 181 ? -32.197 -0.892 36.335 1.00 91.12 181 ALA A N 1
ATOM 1487 C CA . ALA A 1 181 ? -31.309 -1.687 35.492 1.00 91.12 181 ALA A CA 1
ATOM 1488 C C . ALA A 1 181 ? -31.163 -1.072 34.091 1.00 91.12 181 ALA A C 1
ATOM 1490 O O . ALA A 1 181 ? -30.041 -0.869 33.632 1.00 91.12 181 ALA A O 1
ATOM 1491 N N . ASP A 1 182 ? -32.290 -0.707 33.477 1.00 90.94 182 ASP A N 1
ATOM 1492 C CA . ASP A 1 182 ? -32.345 -0.084 32.154 1.00 90.94 182 ASP A CA 1
ATOM 1493 C C . ASP A 1 182 ? -31.671 1.299 32.143 1.00 90.94 182 ASP A C 1
ATOM 1495 O O . ASP A 1 182 ? -30.756 1.545 31.363 1.00 90.94 182 ASP A O 1
ATOM 1499 N N . THR A 1 183 ? -32.007 2.156 33.116 1.00 89.56 183 THR A N 1
ATOM 1500 C CA . THR A 1 183 ? -31.450 3.520 33.244 1.00 89.56 183 THR A CA 1
ATOM 1501 C C . THR A 1 183 ? -29.924 3.533 33.369 1.00 89.56 183 THR A C 1
ATOM 1503 O O . THR A 1 183 ? -29.267 4.461 32.907 1.00 89.56 183 THR A O 1
ATOM 1506 N N . LEU A 1 184 ? -29.346 2.528 34.032 1.00 86.81 184 LEU A N 1
ATOM 1507 C CA . LEU A 1 184 ? -27.905 2.451 34.284 1.00 86.81 184 LEU A CA 1
ATOM 1508 C C . LEU A 1 184 ? -27.162 1.536 33.299 1.00 86.81 184 LEU A C 1
ATOM 1510 O O . LEU A 1 184 ? -25.952 1.354 33.458 1.00 86.81 184 LEU A O 1
ATOM 1514 N N . GLY A 1 185 ? -27.861 0.930 32.332 1.00 85.19 185 GLY A N 1
ATOM 1515 C CA . GLY A 1 185 ? -27.270 -0.012 31.380 1.00 85.19 185 GLY A CA 1
ATOM 1516 C C . GLY A 1 185 ? -26.624 -1.229 32.056 1.00 85.19 185 GLY A C 1
ATOM 1517 O O . GLY A 1 185 ? -25.556 -1.680 31.644 1.00 85.19 185 GLY A O 1
ATOM 1518 N N . ILE A 1 186 ? -27.215 -1.738 33.144 1.00 86.12 186 ILE A N 1
ATOM 1519 C CA . ILE A 1 186 ? -26.697 -2.886 33.907 1.00 86.12 186 ILE A CA 1
ATOM 1520 C C . ILE A 1 186 ? -27.749 -3.985 34.044 1.00 86.12 186 ILE A C 1
ATOM 1522 O O . ILE A 1 186 ? -28.947 -3.731 34.044 1.00 86.12 186 ILE A O 1
ATOM 1526 N N . SER A 1 187 ? -27.314 -5.233 34.238 1.00 89.56 187 SER A N 1
ATOM 1527 C CA . SER A 1 187 ? -28.256 -6.337 34.458 1.00 89.56 187 SER A CA 1
ATOM 1528 C C . SER A 1 187 ? -29.063 -6.167 35.758 1.00 89.56 187 SER A C 1
ATOM 1530 O O . SER A 1 187 ? -28.579 -5.616 36.753 1.00 89.56 187 SER A O 1
ATOM 1532 N N . LEU A 1 188 ? -30.273 -6.738 35.800 1.00 91.69 188 LEU A N 1
ATOM 1533 C CA . LEU A 1 188 ? -31.105 -6.807 37.013 1.00 91.69 188 LEU A CA 1
ATOM 1534 C C . LEU A 1 188 ? -30.367 -7.432 38.208 1.00 91.69 188 LEU A C 1
ATOM 1536 O O . LEU A 1 188 ? -30.545 -7.001 39.351 1.00 91.69 188 LEU A O 1
ATOM 1540 N N . ALA A 1 189 ? -29.541 -8.451 37.956 1.00 91.75 189 ALA A N 1
ATOM 1541 C CA . ALA A 1 189 ? -28.728 -9.092 38.984 1.00 91.75 189 ALA A CA 1
ATOM 1542 C C . ALA A 1 189 ? -27.658 -8.130 39.524 1.00 91.75 189 ALA A C 1
ATOM 1544 O O . ALA A 1 189 ? -27.484 -8.022 40.740 1.00 91.75 189 ALA A O 1
ATOM 1545 N N . THR A 1 190 ? -27.003 -7.378 38.635 1.00 89.06 190 THR A N 1
ATOM 1546 C CA . THR A 1 190 ? -26.006 -6.359 38.985 1.00 89.06 190 THR A CA 1
ATOM 1547 C C . THR A 1 190 ? -26.623 -5.243 39.827 1.00 89.06 190 THR A C 1
ATOM 1549 O O . THR A 1 190 ? -26.075 -4.917 40.878 1.00 89.06 190 THR A O 1
ATOM 1552 N N . ALA A 1 191 ? -27.795 -4.721 39.449 1.00 91.62 191 ALA A N 1
ATOM 1553 C CA . ALA A 1 191 ? -28.496 -3.689 40.220 1.00 91.62 191 ALA A CA 1
ATOM 1554 C C . ALA A 1 191 ? -28.840 -4.165 41.645 1.00 91.62 191 ALA A C 1
ATOM 1556 O O . ALA A 1 191 ? -28.547 -3.487 42.631 1.00 91.62 191 ALA A O 1
ATOM 1557 N N . LYS A 1 192 ? -29.387 -5.381 41.785 1.00 93.38 192 LYS A N 1
ATOM 1558 C CA . LYS A 1 192 ? -29.670 -5.975 43.104 1.00 93.38 192 LYS A CA 1
ATOM 1559 C C . LYS A 1 192 ? -28.397 -6.188 43.924 1.00 93.38 192 LYS A C 1
ATOM 1561 O O . LYS A 1 192 ? -28.411 -5.966 45.134 1.00 93.38 192 LYS A O 1
ATOM 1566 N N . ARG A 1 193 ? -27.301 -6.617 43.285 1.00 91.62 193 ARG A N 1
ATOM 1567 C CA . ARG A 1 193 ? -25.992 -6.780 43.930 1.00 91.62 193 ARG A CA 1
ATOM 1568 C C . ARG A 1 193 ? -25.476 -5.443 44.456 1.00 91.62 193 ARG A C 1
ATOM 1570 O O . ARG A 1 193 ? -25.102 -5.387 45.619 1.00 91.62 193 ARG A O 1
ATOM 1577 N N . TYR A 1 194 ? -25.507 -4.384 43.646 1.00 92.00 194 TYR A N 1
ATOM 1578 C CA . TYR A 1 194 ? -25.015 -3.049 44.016 1.00 92.00 194 TYR A CA 1
ATOM 1579 C C . TYR A 1 194 ? -25.757 -2.472 45.224 1.00 92.00 194 TYR A C 1
ATOM 1581 O O . TYR A 1 194 ? -25.129 -1.924 46.126 1.00 92.00 194 TYR A O 1
ATOM 1589 N N . PHE A 1 195 ? -27.074 -2.673 45.305 1.00 91.06 195 PHE A N 1
ATOM 1590 C CA . PHE A 1 195 ? -27.862 -2.240 46.460 1.00 91.06 195 PHE A CA 1
ATOM 1591 C C . PHE A 1 195 ? -27.460 -2.936 47.770 1.00 91.06 195 PHE A C 1
ATOM 1593 O O . PHE A 1 195 ? -27.459 -2.305 48.823 1.00 91.06 195 PHE A O 1
ATOM 1600 N N . LYS A 1 196 ? -27.086 -4.223 47.706 1.00 89.31 196 LYS A N 1
ATOM 1601 C CA . LYS A 1 196 ? -26.670 -5.022 48.873 1.00 89.31 196 LYS A CA 1
ATOM 1602 C C . LYS A 1 196 ? -25.269 -4.682 49.395 1.00 89.31 196 LYS A C 1
ATOM 1604 O O . LYS A 1 196 ? -24.901 -5.170 50.459 1.00 89.31 196 LYS A O 1
ATOM 1609 N N . ILE A 1 197 ? -24.474 -3.889 48.673 1.00 85.62 197 ILE A N 1
ATOM 1610 C CA . ILE A 1 197 ? -23.121 -3.519 49.109 1.00 85.62 197 ILE A CA 1
ATOM 1611 C C . ILE A 1 197 ? -23.229 -2.554 50.297 1.00 85.62 197 ILE A C 1
ATOM 1613 O O . ILE A 1 197 ? -23.632 -1.402 50.134 1.00 85.62 197 ILE A O 1
ATOM 1617 N N . VAL A 1 198 ? -22.858 -3.008 51.495 1.00 63.12 198 VAL A N 1
ATOM 1618 C CA . VAL A 1 198 ? -22.759 -2.179 52.710 1.00 63.12 198 VAL A CA 1
ATOM 1619 C C . VAL A 1 198 ? -21.333 -1.629 52.805 1.00 63.12 198 VAL A C 1
ATOM 1621 O O . VAL A 1 198 ? -20.383 -2.332 52.474 1.00 63.12 198 VAL A O 1
ATOM 1624 N N . GLY A 1 199 ? -21.191 -0.348 53.159 1.00 61.12 199 GLY A N 1
ATOM 1625 C CA . GLY A 1 199 ? -19.950 0.418 53.026 1.00 61.12 199 GLY A CA 1
ATOM 1626 C C . GLY A 1 199 ? -18.715 -0.260 53.623 1.00 61.12 199 GLY A C 1
ATOM 1627 O O . GLY A 1 199 ? -18.582 -0.327 54.837 1.00 61.12 199 GLY A O 1
ATOM 1628 N N . HIS A 1 200 ? -17.824 -0.714 52.741 1.00 44.56 200 HIS A N 1
ATOM 1629 C CA . HIS A 1 200 ? -16.364 -0.714 52.864 1.00 44.56 200 HIS A CA 1
ATOM 1630 C C . HIS A 1 200 ? -15.798 -0.994 51.465 1.00 44.56 200 HIS A C 1
ATOM 1632 O O . HIS A 1 200 ? -15.589 -2.140 51.066 1.00 44.56 200 HIS A O 1
ATOM 1638 N N . LEU A 1 201 ? -15.573 0.066 50.689 1.00 45.25 201 LEU A N 1
ATOM 1639 C CA . LEU A 1 201 ? -14.669 0.001 49.545 1.00 45.25 201 LEU A CA 1
ATOM 1640 C C . LEU A 1 201 ? -13.252 -0.078 50.110 1.00 45.25 201 LEU A C 1
ATOM 1642 O O . LEU A 1 201 ? -12.610 0.933 50.374 1.00 45.25 201 LEU A O 1
ATOM 1646 N N . ARG A 1 202 ? -12.791 -1.298 50.404 1.00 38.81 202 ARG A N 1
ATOM 1647 C CA . ARG A 1 202 ? -11.389 -1.525 50.746 1.00 38.81 202 ARG A CA 1
ATOM 1648 C C . ARG A 1 202 ? -10.556 -1.271 49.496 1.00 38.81 202 ARG A C 1
ATOM 1650 O O . ARG A 1 202 ? -10.742 -1.941 48.483 1.00 38.81 202 ARG A O 1
ATOM 1657 N N . ALA A 1 203 ? -9.632 -0.326 49.628 1.00 38.81 203 ALA A N 1
ATOM 1658 C CA . ALA A 1 203 ? -8.468 -0.105 48.785 1.00 38.81 203 ALA A CA 1
ATOM 1659 C C . ALA A 1 203 ? -7.660 -1.407 48.617 1.00 38.81 203 ALA A C 1
ATOM 1661 O O . ALA A 1 203 ? -6.689 -1.661 49.322 1.00 38.81 203 ALA A O 1
ATOM 1662 N N . ALA A 1 204 ? -8.105 -2.271 47.712 1.00 38.59 204 ALA A N 1
ATOM 1663 C CA . ALA A 1 204 ? -7.459 -3.531 47.376 1.00 38.59 204 ALA A CA 1
ATOM 1664 C C . ALA A 1 204 ? -7.250 -3.593 45.861 1.00 38.59 204 ALA A C 1
ATOM 1666 O O . ALA A 1 204 ? -7.784 -4.464 45.176 1.00 38.59 204 ALA A O 1
ATOM 1667 N N . ARG A 1 205 ? -6.501 -2.622 45.326 1.00 40.62 205 ARG A N 1
ATOM 1668 C CA . ARG A 1 205 ? -5.919 -2.756 43.984 1.00 40.62 205 ARG A CA 1
ATOM 1669 C C . ARG A 1 205 ? -4.524 -2.147 43.792 1.00 40.62 205 ARG A C 1
ATOM 1671 O O . ARG A 1 205 ? -3.912 -2.458 42.779 1.00 40.62 205 ARG A O 1
ATOM 1678 N N . ASP A 1 206 ? -3.970 -1.451 44.789 1.00 36.41 206 ASP A N 1
ATOM 1679 C CA . ASP A 1 206 ? -2.664 -0.778 44.644 1.00 36.41 206 ASP A CA 1
ATOM 1680 C C . ASP A 1 206 ? -1.482 -1.460 45.359 1.00 36.41 206 ASP A C 1
ATOM 1682 O O . ASP A 1 206 ? -0.348 -1.010 45.237 1.00 36.41 206 ASP A O 1
ATOM 1686 N N . THR A 1 207 ? -1.672 -2.595 46.040 1.00 40.28 207 THR A N 1
ATOM 1687 C CA . THR A 1 207 ? -0.564 -3.337 46.688 1.00 40.28 207 THR A CA 1
ATOM 1688 C C . THR A 1 207 ? -0.004 -4.505 45.869 1.00 40.28 207 THR A C 1
ATOM 1690 O O . THR A 1 207 ? 0.815 -5.266 46.377 1.00 40.28 207 THR A O 1
ATOM 1693 N N . ALA A 1 208 ? -0.381 -4.649 44.594 1.00 38.62 208 ALA A N 1
ATOM 1694 C CA . ALA A 1 208 ? 0.119 -5.727 43.728 1.00 38.62 208 ALA A CA 1
ATOM 1695 C C . ALA A 1 208 ? 1.212 -5.306 42.721 1.00 38.62 208 ALA A C 1
ATOM 1697 O O . ALA A 1 208 ? 1.642 -6.146 41.935 1.00 38.62 208 ALA A O 1
ATOM 1698 N N . PHE A 1 209 ? 1.685 -4.050 42.737 1.00 39.03 209 PHE A N 1
ATOM 1699 C CA . PHE A 1 209 ? 2.694 -3.560 41.774 1.00 39.03 209 PHE A CA 1
ATOM 1700 C C . PHE A 1 209 ? 4.037 -3.102 42.366 1.00 39.03 209 PHE A C 1
ATOM 1702 O O . PHE A 1 209 ? 4.929 -2.741 41.609 1.00 39.03 209 PHE A O 1
ATOM 1709 N N . PHE A 1 210 ? 4.247 -3.198 43.681 1.00 40.94 210 PHE A N 1
ATOM 1710 C CA . PHE A 1 210 ? 5.551 -2.938 44.305 1.00 40.94 210 PHE A CA 1
ATOM 1711 C C . PHE A 1 210 ? 5.894 -4.045 45.306 1.00 40.94 210 PHE A C 1
ATOM 1713 O O . PHE A 1 210 ? 5.644 -3.905 46.496 1.00 40.94 210 PHE A O 1
ATOM 1720 N N . ASN A 1 211 ? 6.376 -5.184 44.799 1.00 42.00 211 ASN A N 1
ATOM 1721 C CA . ASN A 1 211 ? 7.368 -6.058 45.449 1.00 42.00 211 ASN A CA 1
ATOM 1722 C C . ASN A 1 211 ? 7.496 -7.377 44.678 1.00 42.00 211 ASN A C 1
ATOM 1724 O O . ASN A 1 211 ? 6.863 -8.379 45.008 1.00 42.00 211 ASN A O 1
ATOM 1728 N N . LYS A 1 212 ? 8.333 -7.368 43.639 1.00 43.50 212 LYS A N 1
ATOM 1729 C CA . LYS A 1 212 ? 9.115 -8.525 43.181 1.00 43.50 212 LYS A CA 1
ATOM 1730 C C . LYS A 1 212 ? 10.174 -8.006 42.215 1.00 43.50 212 LYS A C 1
ATOM 1732 O O . LYS A 1 212 ? 9.912 -7.866 41.026 1.00 43.50 212 LYS A O 1
ATOM 1737 N N . GLY A 1 213 ? 11.339 -7.667 42.757 1.00 39.97 213 GLY A N 1
ATOM 1738 C CA . GLY A 1 213 ? 12.462 -7.221 41.940 1.00 39.97 213 GLY A CA 1
ATOM 1739 C C . GLY A 1 213 ? 13.621 -6.573 42.682 1.00 39.97 213 GLY A C 1
ATOM 1740 O O . GLY A 1 213 ? 14.294 -5.778 42.057 1.00 39.97 213 GLY A O 1
ATOM 1741 N N . ASP A 1 214 ? 13.853 -6.892 43.956 1.00 43.72 214 ASP A N 1
ATOM 1742 C CA . ASP A 1 214 ? 15.154 -6.696 44.601 1.00 43.72 214 ASP A CA 1
ATOM 1743 C C . ASP A 1 214 ? 15.386 -7.898 45.517 1.00 43.72 214 ASP A C 1
ATOM 1745 O O . ASP A 1 214 ? 14.708 -8.031 46.536 1.00 43.72 214 ASP A O 1
ATOM 1749 N N . LEU A 1 215 ? 16.251 -8.818 45.072 1.00 42.84 215 LEU A N 1
ATOM 1750 C CA . LEU A 1 215 ? 17.124 -9.701 45.862 1.00 42.84 215 LEU A CA 1
ATOM 1751 C C . LEU A 1 215 ? 17.761 -10.750 44.931 1.00 42.84 215 LEU A C 1
ATOM 1753 O O . LEU A 1 215 ? 17.204 -11.834 44.740 1.00 42.84 215 LEU A O 1
ATOM 1757 N N . LEU A 1 216 ? 18.918 -10.358 44.380 1.00 38.56 216 LEU A N 1
ATOM 1758 C CA . LEU A 1 216 ? 20.157 -11.097 44.055 1.00 38.56 216 LEU A CA 1
ATOM 1759 C C . LEU A 1 216 ? 20.793 -10.576 42.762 1.00 38.56 216 LEU A C 1
ATOM 1761 O O . LEU A 1 216 ? 20.181 -10.745 41.686 1.00 38.56 216 LEU A O 1
#

Radius of gyration: 33.16 Å; chains: 1; bounding box: 70×25×94 Å

Secondary structure (DSSP, 8-state):
-EEEEEE---TTS--EEEEEE--SS---HHHHHHHHHHTTPPPP---S-HHHHHHHHTTTT-TTS----GGGEEEETT--SHHHHSPPHHHHHHHHHHHHHHHHHTT---HHHHHHHHHHTT-HHHHHIIIII-HHHHHHHHHHHHHHHHHHHHHHH--HHHHHHHHHHHHHTT--HHHHHHHTT--HHHHHHHHT--S-----SSSSSSSSS---